Protein AF-A0A0M4GJX9-F1 (afdb_monomer_lite)

Foldseek 3Di:
DDDDDDDDDDDDDDDDDDDDDDDDPPVPPPPPPPPPPPPALVNLQDQCLQCVQQVWHFDDKDWFWDDDPVQQQTKTKMKTWTARPDVRFTKIKMKMKGWNQWDDGDPPTDGVVVVVVVVADKDDDPPADWIKHWDADPPLSFKIKIKTWHPDPRTMMMIMIIGTDDPVQSPPSVPSPHDDVSNSVSVVVSCVSSNVVPPVNSVDDPDDTDDDDDDDDD

Secondary structure (DSSP, 8-state):
-----------------------------------TT---TTTTS-HHHHHHHH-EEEEEEEEEEE--TTSTT-EEEEEEEEEETTTTEEEEEEEEEEESSEESSGGGPEEHHHHHTTTPPEEEETTEEEEEEEEE-TTTT-EEEEEEE--STT-EEEEEEEEE--HHHHT-TT------HHHHHHHHHHHHHHHHHHHHHHT-SS-----PPP----

Sequence (218 aa):
MSRRRACLLAAVMLGSSACADHGDDQASASPVPTFLTDQTLCEVVPRQLLENGLGFYPTAFSYWHSPGHNSSRDIFNCRIYGIRMPQGLQSSLAVSYFIGGKLGAGAGGTEFTELDDKGLPQITFDDTQGRGCIWSDDNRGRWIIGAWLYPDVDIHTLGIRFYLSDPKTAYDENLSLNYDQDDLNAMTDLLHTLVLAVPPVAAGPASKRITSTSYSQG

Structure (mmCIF, N/CA/C/O backbone):
data_AF-A0A0M4GJX9-F1
#
_entry.id   AF-A0A0M4GJX9-F1
#
loop_
_atom_site.group_PDB
_atom_site.id
_atom_site.type_symbol
_atom_site.label_atom_id
_atom_site.label_alt_id
_atom_site.label_comp_id
_atom_site.label_asym_id
_atom_site.label_entity_id
_atom_site.label_seq_id
_atom_site.pdbx_PDB_ins_code
_atom_site.Cartn_x
_atom_site.Cartn_y
_atom_site.Cartn_z
_atom_site.occupancy
_atom_site.B_iso_or_equiv
_atom_site.auth_seq_id
_atom_site.auth_comp_id
_atom_site.auth_asym_id
_atom_site.auth_atom_id
_atom_site.pdbx_PDB_model_num
ATOM 1 N N . MET A 1 1 ? -56.137 -19.234 -66.615 1.00 38.16 1 MET A N 1
ATOM 2 C CA . MET A 1 1 ? -56.277 -20.688 -66.374 1.00 38.16 1 MET A CA 1
ATOM 3 C C . MET A 1 1 ? -55.269 -21.438 -67.233 1.00 38.16 1 MET A C 1
ATOM 5 O O . MET A 1 1 ? -55.428 -21.439 -68.439 1.00 38.16 1 MET A O 1
ATOM 9 N N . SER A 1 2 ? -54.243 -22.043 -66.632 1.00 42.00 2 SER A N 1
ATOM 10 C CA . SER A 1 2 ? -53.661 -23.326 -67.061 1.00 42.00 2 SER A CA 1
ATOM 11 C C . SER A 1 2 ? -52.619 -23.736 -66.017 1.00 42.00 2 SER A C 1
ATOM 13 O O . SER A 1 2 ? -51.625 -23.046 -65.813 1.00 42.00 2 SER A O 1
ATOM 15 N N . ARG A 1 3 ? -52.909 -24.811 -65.280 1.00 42.44 3 ARG A N 1
ATOM 16 C CA . ARG A 1 3 ? -52.000 -25.484 -64.345 1.00 42.44 3 ARG A CA 1
ATOM 17 C C . ARG A 1 3 ? -51.378 -26.663 -65.084 1.00 42.44 3 ARG A C 1
ATOM 19 O O . ARG A 1 3 ? -52.144 -27.465 -65.608 1.00 42.44 3 ARG A O 1
ATOM 26 N N . ARG A 1 4 ? -50.062 -26.871 -64.977 1.00 46.09 4 ARG A N 1
ATOM 27 C CA . ARG A 1 4 ? -49.477 -28.224 -64.921 1.00 46.09 4 ARG A CA 1
ATOM 28 C C . ARG A 1 4 ? -48.310 -28.248 -63.932 1.00 46.09 4 ARG A C 1
ATOM 30 O O . ARG A 1 4 ? -47.436 -27.392 -63.966 1.00 46.09 4 ARG A O 1
ATOM 37 N N . ARG A 1 5 ? -48.391 -29.207 -63.009 1.00 44.34 5 ARG A N 1
ATOM 38 C CA . ARG A 1 5 ? -47.395 -29.600 -62.003 1.00 44.34 5 ARG A CA 1
ATOM 39 C C . ARG A 1 5 ? -46.680 -30.872 -62.478 1.00 44.34 5 ARG A C 1
ATOM 41 O O . ARG A 1 5 ? -47.276 -31.618 -63.250 1.00 44.34 5 ARG A O 1
ATOM 48 N N . ALA A 1 6 ? -45.549 -31.145 -61.816 1.00 39.84 6 ALA A N 1
ATOM 49 C CA . ALA A 1 6 ? -44.881 -32.444 -61.629 1.00 39.84 6 ALA A CA 1
ATOM 50 C C . ALA A 1 6 ? -44.025 -32.931 -62.812 1.00 39.84 6 ALA A C 1
ATOM 52 O O . ALA A 1 6 ? -44.379 -32.695 -63.955 1.00 39.84 6 ALA A O 1
ATOM 53 N N . CYS A 1 7 ? -42.916 -33.652 -62.640 1.00 34.97 7 CYS A N 1
ATOM 54 C CA . CYS A 1 7 ? -42.057 -34.026 -61.509 1.00 34.97 7 CYS A CA 1
ATOM 55 C C . CYS A 1 7 ? -40.802 -34.675 -62.136 1.00 34.97 7 CYS A C 1
ATOM 57 O O . CYS A 1 7 ? -40.925 -35.280 -63.193 1.00 34.97 7 CYS A O 1
ATOM 59 N N . LEU A 1 8 ? -39.657 -34.551 -61.452 1.00 41.94 8 LEU A N 1
ATOM 60 C CA . LEU A 1 8 ? -38.536 -35.503 -61.327 1.00 41.94 8 LEU A CA 1
ATOM 61 C C . LEU A 1 8 ? -38.143 -36.374 -62.535 1.00 41.94 8 LEU A C 1
ATOM 63 O O . LEU A 1 8 ? -38.919 -37.219 -62.957 1.00 41.94 8 LEU A O 1
ATOM 67 N N . LEU A 1 9 ? -36.860 -36.331 -62.910 1.00 46.44 9 LEU A N 1
ATOM 68 C CA . LEU A 1 9 ? -36.039 -37.544 -63.019 1.00 46.44 9 LEU A CA 1
ATOM 69 C C . LEU A 1 9 ? -34.550 -37.190 -62.925 1.00 46.44 9 LEU A C 1
ATOM 71 O O . LEU A 1 9 ? -34.057 -36.262 -63.561 1.00 46.44 9 LEU A O 1
ATOM 75 N N . ALA A 1 10 ? -33.881 -37.932 -62.051 1.00 38.38 10 ALA A N 1
ATOM 76 C CA . ALA A 1 10 ? -32.482 -37.829 -61.696 1.00 38.38 10 ALA A CA 1
ATOM 77 C C . ALA A 1 10 ? -31.571 -38.380 -62.800 1.00 38.38 10 ALA A C 1
ATOM 79 O O . ALA A 1 10 ? -31.880 -39.400 -63.413 1.00 38.38 10 ALA A O 1
ATOM 80 N N . ALA A 1 11 ? -30.403 -37.763 -62.967 1.00 50.88 11 ALA A N 1
ATOM 81 C CA . ALA A 1 11 ? -29.242 -38.404 -63.567 1.00 50.88 11 ALA A CA 1
ATOM 82 C C . ALA A 1 11 ? -28.050 -38.178 -62.632 1.00 50.88 11 ALA A C 1
ATOM 84 O O . ALA A 1 11 ? -27.500 -37.083 -62.543 1.00 50.88 11 ALA A O 1
ATOM 85 N N . VAL A 1 12 ? -27.712 -39.228 -61.885 1.00 42.03 12 VAL A N 1
ATOM 86 C CA . VAL A 1 12 ? -26.476 -39.341 -61.113 1.00 42.03 12 VAL A CA 1
ATOM 87 C C . VAL A 1 12 ? -25.358 -39.622 -62.109 1.00 42.03 12 VAL A C 1
ATOM 89 O O . VAL A 1 12 ? -25.395 -40.644 -62.788 1.00 42.03 12 VAL A O 1
ATOM 92 N N . MET A 1 13 ? -24.365 -38.740 -62.183 1.00 50.81 13 MET A N 1
ATOM 93 C CA . MET A 1 13 ? -23.069 -39.055 -62.779 1.00 50.81 13 MET A CA 1
ATOM 94 C C . MET A 1 13 ? -21.994 -38.807 -61.728 1.00 50.81 13 MET A C 1
ATOM 96 O O . MET A 1 13 ? -21.671 -37.672 -61.386 1.00 50.81 13 MET A O 1
ATOM 100 N N . LEU A 1 14 ? -21.493 -39.918 -61.190 1.00 43.25 14 LEU A N 1
ATOM 101 C CA . LEU A 1 14 ? -20.293 -40.002 -60.372 1.00 43.25 14 LEU A CA 1
ATOM 102 C C . LEU A 1 14 ? -19.089 -39.743 -61.283 1.00 43.25 14 LEU A C 1
ATOM 104 O O . LEU A 1 14 ? -18.785 -40.550 -62.158 1.00 43.25 14 LEU A O 1
ATOM 108 N N . GLY A 1 15 ? -18.425 -38.609 -61.083 1.00 44.19 15 GLY A N 1
ATOM 109 C CA . GLY A 1 15 ? -17.163 -38.263 -61.726 1.00 44.19 15 GLY A CA 1
ATOM 110 C C . GLY A 1 15 ? -16.199 -37.750 -60.670 1.00 44.19 15 GLY A C 1
ATOM 111 O O . GLY A 1 15 ? -16.229 -36.576 -60.317 1.00 44.19 15 GLY A O 1
ATOM 112 N N . SER A 1 16 ? -15.394 -38.656 -60.126 1.00 44.78 16 SER A N 1
ATOM 113 C CA . SER A 1 16 ? -14.389 -38.384 -59.105 1.00 44.78 16 SER A CA 1
ATOM 114 C C . SER A 1 16 ? -13.238 -37.569 -59.694 1.00 44.78 16 SER A C 1
ATOM 116 O O . SER A 1 16 ? -12.398 -38.106 -60.413 1.00 44.78 16 SER A O 1
ATOM 118 N N . SER A 1 17 ? -13.161 -36.290 -59.344 1.00 46.62 17 SER A N 1
ATOM 119 C CA . SER A 1 17 ? -11.925 -35.512 -59.411 1.00 46.62 17 SER A CA 1
ATOM 120 C C . SER A 1 17 ? -11.560 -35.095 -57.993 1.00 46.62 17 SER A C 1
ATOM 122 O O . SER A 1 17 ? -12.110 -34.144 -57.442 1.00 46.62 17 SER A O 1
ATOM 124 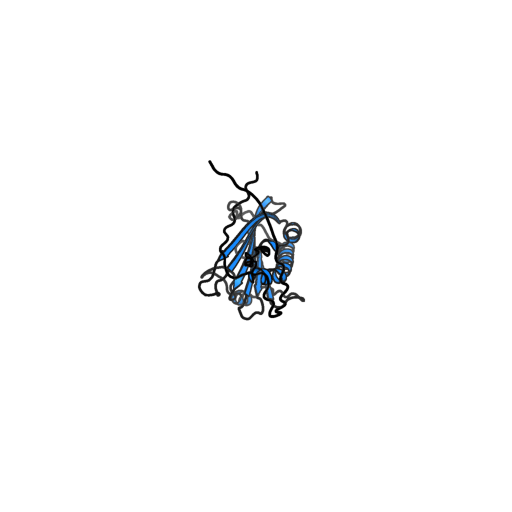N N . ALA A 1 18 ? -10.660 -35.864 -57.388 1.00 38.81 18 ALA A N 1
ATOM 125 C CA . ALA A 1 18 ? -9.941 -35.451 -56.199 1.00 38.81 18 ALA A CA 1
ATOM 126 C C . ALA A 1 18 ? -9.026 -34.283 -56.575 1.00 38.81 18 ALA A C 1
ATOM 128 O O . ALA A 1 18 ? -8.226 -34.441 -57.491 1.00 38.81 18 ALA A O 1
ATOM 129 N N . CYS A 1 19 ? -9.156 -33.151 -55.882 1.00 42.88 19 CYS A N 1
ATOM 130 C CA . CYS A 1 19 ? -8.069 -32.223 -55.575 1.00 42.88 19 CYS A CA 1
ATOM 131 C C . CYS A 1 19 ? -8.574 -31.148 -54.601 1.00 42.88 19 CYS A C 1
ATOM 133 O O . CYS A 1 19 ? -9.490 -30.401 -54.924 1.00 42.88 19 CYS A O 1
ATOM 135 N N . ALA A 1 20 ? -7.896 -31.087 -53.455 1.00 40.19 20 ALA A N 1
ATOM 136 C CA . ALA A 1 20 ? -7.783 -29.955 -52.538 1.00 40.19 20 ALA A CA 1
ATOM 137 C C . ALA A 1 20 ? -9.060 -29.479 -51.819 1.00 40.19 20 ALA A C 1
ATOM 139 O O . ALA A 1 20 ? -9.761 -28.565 -52.236 1.00 40.19 20 ALA A O 1
ATOM 140 N N . ASP A 1 21 ? -9.280 -30.123 -50.674 1.00 40.22 21 ASP A N 1
ATOM 141 C CA . ASP A 1 21 ? -9.495 -29.492 -49.368 1.00 40.22 21 ASP A CA 1
ATOM 142 C C . ASP A 1 21 ? -9.229 -27.970 -49.329 1.00 40.22 21 ASP A C 1
ATOM 144 O O . ASP A 1 21 ? -8.085 -27.530 -49.424 1.00 40.22 21 ASP A O 1
ATOM 148 N N . HIS A 1 22 ? -10.290 -27.181 -49.165 1.00 40.31 22 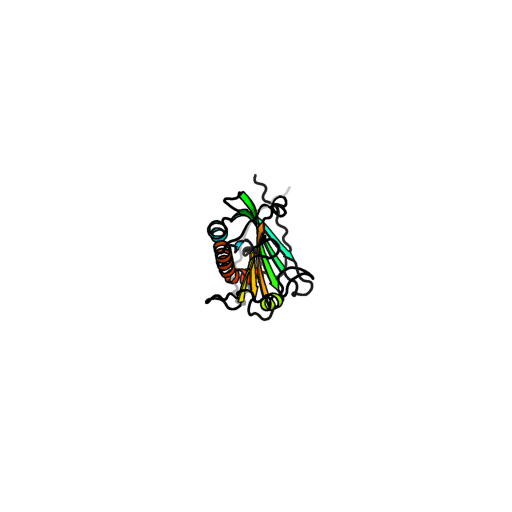HIS A N 1
ATOM 149 C CA . HIS A 1 22 ? -10.257 -25.979 -48.340 1.00 40.31 22 HIS A CA 1
ATOM 150 C C . HIS A 1 22 ? -11.634 -25.799 -47.712 1.00 40.31 22 HIS A C 1
ATOM 152 O O . HIS A 1 22 ? -12.628 -25.524 -48.386 1.00 40.31 22 HIS A O 1
ATOM 158 N N . GLY A 1 23 ? -11.653 -26.094 -46.415 1.00 35.91 23 GLY A N 1
ATOM 159 C CA . GLY A 1 23 ? -12.822 -26.127 -45.566 1.00 35.91 23 GLY A CA 1
ATOM 160 C C . GLY A 1 23 ? -13.539 -24.795 -45.419 1.00 35.91 23 GLY A C 1
ATOM 161 O O . GLY A 1 23 ? -13.036 -23.725 -45.747 1.00 35.91 23 GLY A O 1
ATOM 162 N N . ASP A 1 24 ? -14.748 -24.959 -44.901 1.00 38.34 24 ASP A N 1
ATOM 163 C CA . ASP A 1 24 ? -15.603 -23.993 -44.233 1.00 38.34 24 ASP A CA 1
ATOM 164 C C . ASP A 1 24 ? -14.929 -22.654 -43.888 1.00 38.34 24 ASP A C 1
ATOM 166 O O . ASP A 1 24 ? -14.399 -22.472 -42.793 1.00 38.34 24 ASP A O 1
ATOM 170 N N . ASP A 1 25 ? -15.099 -21.654 -44.755 1.00 38.53 25 ASP A N 1
ATOM 171 C CA . ASP A 1 25 ? -15.081 -20.252 -44.328 1.00 38.53 25 ASP A CA 1
ATOM 172 C C . ASP A 1 25 ? -16.406 -19.948 -43.609 1.00 38.53 25 ASP A C 1
ATOM 174 O O . ASP A 1 25 ? -17.220 -19.103 -43.994 1.00 38.53 25 ASP A O 1
ATOM 178 N N . GLN A 1 26 ? -16.629 -20.670 -42.508 1.00 41.12 26 GLN A N 1
ATOM 179 C CA . GLN A 1 26 ? -17.343 -20.129 -41.373 1.00 41.12 26 GLN A CA 1
ATOM 180 C C . GLN A 1 26 ? -16.561 -18.875 -41.007 1.00 41.12 26 GLN A C 1
ATOM 182 O O . GLN A 1 26 ? -15.450 -18.977 -40.494 1.00 41.12 26 GLN A O 1
ATOM 187 N N . ALA A 1 27 ? -17.108 -17.703 -41.350 1.00 36.50 27 ALA A N 1
ATOM 188 C CA . ALA A 1 27 ? -16.572 -16.422 -40.927 1.00 36.50 27 ALA A CA 1
ATOM 189 C C . ALA A 1 27 ? -16.311 -16.526 -39.426 1.00 36.50 27 ALA A C 1
ATOM 191 O O . ALA A 1 27 ? -17.241 -16.529 -38.614 1.00 36.50 27 ALA A O 1
ATOM 192 N N . SER A 1 28 ? -15.038 -16.728 -39.097 1.00 35.50 28 SER A N 1
ATOM 193 C CA . SER A 1 28 ? -14.577 -16.866 -37.737 1.00 35.50 28 SER A CA 1
ATOM 194 C C . SER A 1 28 ? -14.903 -15.525 -37.121 1.00 35.50 28 SER A C 1
ATOM 196 O O . SER A 1 28 ? -14.339 -14.499 -37.510 1.00 35.50 28 SER A O 1
ATOM 198 N N . ALA A 1 29 ? -15.925 -15.508 -36.265 1.00 40.12 29 ALA A N 1
ATOM 199 C CA . ALA A 1 29 ? -16.189 -14.359 -35.436 1.00 40.12 29 ALA A CA 1
ATOM 200 C C . ALA A 1 29 ? -14.869 -14.100 -34.719 1.00 40.12 29 ALA A C 1
ATOM 202 O O . ALA A 1 29 ? -14.444 -14.904 -33.889 1.00 40.12 29 ALA A O 1
ATOM 203 N N . SER A 1 30 ? -14.186 -13.028 -35.131 1.00 37.16 30 SER A N 1
ATOM 204 C CA . SER A 1 30 ? -12.980 -12.556 -34.471 1.00 37.16 30 SER A CA 1
ATOM 205 C C . SER A 1 30 ? -13.290 -12.577 -32.981 1.00 37.16 30 SER A C 1
ATOM 207 O O . SER A 1 30 ? -14.340 -12.032 -32.616 1.00 37.16 30 SER A O 1
ATOM 209 N N . PRO A 1 31 ? -12.478 -13.238 -32.136 1.00 40.06 31 PRO A N 1
ATOM 210 C CA . PRO A 1 31 ? -12.795 -13.323 -30.726 1.00 40.06 31 PRO A CA 1
ATOM 211 C C . PRO A 1 31 ? -12.967 -11.888 -30.242 1.00 40.06 31 PRO A C 1
ATOM 213 O O . PRO A 1 31 ? -12.043 -11.075 -30.315 1.00 40.06 31 PRO A O 1
ATOM 216 N N . VAL A 1 32 ? -14.196 -11.545 -29.849 1.00 35.47 32 VAL A N 1
ATOM 217 C CA . VAL A 1 32 ? -14.452 -10.304 -29.129 1.00 35.47 32 VAL A CA 1
ATOM 218 C C . VAL A 1 32 ? -13.525 -10.391 -27.920 1.00 35.47 32 VAL A C 1
ATOM 220 O O . VAL A 1 32 ? -13.585 -11.418 -27.233 1.00 35.47 32 VAL A O 1
ATOM 223 N N . PRO A 1 33 ? -12.632 -9.407 -27.692 1.00 33.44 33 PRO A N 1
ATOM 224 C CA . PRO A 1 33 ? -11.684 -9.467 -26.594 1.00 33.44 33 PRO A CA 1
ATOM 225 C C . PRO A 1 33 ? -12.452 -9.819 -25.332 1.00 33.44 33 PRO A C 1
ATOM 227 O O . PRO A 1 33 ? -13.385 -9.120 -24.932 1.00 33.44 33 PRO A O 1
ATOM 230 N N . THR A 1 34 ? -12.136 -10.982 -24.784 1.00 33.88 34 THR A N 1
ATOM 231 C CA . THR A 1 34 ? -12.782 -11.474 -23.585 1.00 33.88 34 THR A CA 1
ATOM 232 C C . THR A 1 34 ? -12.217 -10.629 -22.451 1.00 33.88 34 THR A C 1
ATOM 234 O O . THR A 1 34 ? -11.111 -10.886 -21.993 1.00 33.88 34 THR A O 1
ATOM 237 N N . PHE A 1 35 ? -12.935 -9.584 -22.032 1.00 33.84 35 PHE A N 1
ATOM 238 C CA . PHE A 1 35 ? -12.606 -8.743 -20.869 1.00 33.84 35 PHE A CA 1
ATOM 239 C C . PHE A 1 35 ? -12.760 -9.519 -19.536 1.00 33.84 35 PHE A C 1
ATOM 241 O O . PHE A 1 35 ? -13.265 -8.998 -18.555 1.00 33.84 35 PHE A O 1
ATOM 248 N N . LEU A 1 36 ? -12.382 -10.802 -19.485 1.00 40.47 36 LEU A N 1
ATOM 249 C CA . LEU A 1 36 ? -12.490 -11.658 -18.293 1.00 40.47 36 LEU A CA 1
ATOM 250 C C . LEU A 1 36 ? -11.139 -11.848 -17.584 1.00 40.47 36 LEU A C 1
ATOM 252 O O . LEU A 1 36 ? -10.845 -12.930 -17.086 1.00 40.47 36 LEU A O 1
ATOM 256 N N . THR A 1 37 ? -10.329 -10.791 -17.499 1.00 43.75 37 THR A N 1
ATOM 257 C CA . THR A 1 37 ? -9.162 -10.733 -16.597 1.00 43.75 37 THR A CA 1
ATOM 258 C C . THR A 1 37 ? -9.128 -9.434 -15.791 1.00 43.75 37 THR A C 1
ATOM 260 O O . THR A 1 37 ? -8.048 -8.984 -15.420 1.00 43.75 37 THR A O 1
ATOM 263 N N . ASP A 1 38 ? -10.285 -8.818 -15.528 1.00 46.25 38 ASP A N 1
ATOM 264 C CA . ASP A 1 38 ? -10.423 -7.544 -14.803 1.00 46.25 38 ASP A CA 1
ATOM 265 C C . ASP A 1 38 ? -10.104 -7.667 -13.294 1.00 46.25 38 ASP A C 1
ATOM 267 O O . ASP A 1 38 ? -10.801 -7.090 -12.467 1.00 46.25 38 ASP A O 1
ATOM 271 N N . GLN A 1 39 ? -9.025 -8.365 -12.915 1.00 59.66 39 GLN A N 1
ATOM 272 C CA . GLN A 1 39 ? -8.417 -8.169 -11.602 1.00 59.66 39 GLN A CA 1
ATOM 273 C C . GLN A 1 39 ? -7.886 -6.746 -11.563 1.00 59.66 39 GLN A C 1
ATOM 275 O O . GLN A 1 39 ? -6.802 -6.454 -12.053 1.00 59.66 39 GLN A O 1
ATOM 280 N N . THR A 1 40 ? -8.691 -5.822 -11.050 1.00 71.88 40 THR A N 1
ATOM 281 C CA . THR A 1 40 ? -8.238 -4.451 -10.827 1.00 71.88 40 THR A CA 1
ATOM 282 C C . THR A 1 40 ? -7.276 -4.420 -9.643 1.00 71.88 40 THR A C 1
ATOM 284 O O . THR A 1 40 ? -7.261 -5.320 -8.801 1.00 71.88 40 THR A O 1
ATOM 287 N N . LEU A 1 41 ? -6.517 -3.331 -9.511 1.00 82.31 41 LEU A N 1
ATOM 288 C CA . LEU A 1 41 ? -5.636 -3.121 -8.359 1.00 82.31 41 LEU A CA 1
ATOM 289 C C . LEU A 1 41 ? -6.373 -3.242 -7.006 1.00 82.31 41 LEU A C 1
ATOM 291 O O . LEU A 1 41 ? -5.748 -3.538 -5.995 1.00 82.31 41 LEU A O 1
ATOM 295 N N . CYS A 1 42 ? -7.695 -3.034 -6.978 1.00 87.75 42 CYS A N 1
ATOM 296 C CA . CYS A 1 42 ? -8.511 -3.216 -5.778 1.00 87.75 42 CYS A CA 1
ATOM 297 C C . CYS A 1 42 ? -8.819 -4.676 -5.443 1.00 87.75 42 CYS A C 1
ATOM 299 O O . CYS A 1 42 ? -8.984 -5.000 -4.270 1.00 87.75 42 CYS A O 1
ATOM 301 N N . GLU A 1 43 ? -8.919 -5.551 -6.443 1.00 86.44 43 GLU A N 1
ATOM 302 C CA . GLU A 1 43 ? -9.340 -6.943 -6.246 1.00 86.44 43 GLU A CA 1
ATOM 303 C C . GLU A 1 43 ? -8.233 -7.814 -5.654 1.00 86.44 43 GLU A C 1
ATOM 305 O O . GLU A 1 43 ? -8.519 -8.798 -4.975 1.00 86.44 43 GLU A O 1
ATOM 310 N N . VAL A 1 44 ? -6.974 -7.421 -5.850 1.00 89.44 44 VAL A N 1
ATOM 311 C CA . VAL A 1 44 ? -5.814 -8.093 -5.248 1.00 89.44 44 VAL A CA 1
ATOM 312 C C . VAL A 1 44 ? -5.566 -7.695 -3.794 1.00 89.44 44 VAL A C 1
ATOM 314 O O . VAL A 1 44 ? -4.669 -8.244 -3.160 1.00 89.44 44 VAL A O 1
ATOM 317 N N . VAL A 1 45 ? -6.344 -6.758 -3.239 1.00 92.12 45 VAL A N 1
ATOM 318 C CA . VAL A 1 45 ? -6.216 -6.362 -1.835 1.00 92.12 45 VAL A CA 1
ATOM 319 C C . VAL A 1 45 ? -6.954 -7.371 -0.943 1.00 92.12 45 VAL A C 1
ATOM 321 O O . VAL A 1 45 ? -8.186 -7.447 -0.985 1.00 92.12 45 VAL A O 1
ATOM 324 N N . PRO A 1 46 ? -6.248 -8.139 -0.093 1.00 91.69 46 PRO A N 1
ATOM 325 C CA . PRO A 1 46 ? -6.868 -9.183 0.713 1.00 91.69 46 PRO A CA 1
ATOM 326 C C . PRO A 1 46 ? -7.735 -8.589 1.828 1.00 91.69 46 PRO A C 1
ATOM 328 O O . PRO A 1 46 ? -7.236 -8.064 2.824 1.00 91.69 46 PRO A O 1
ATOM 331 N N . ARG A 1 47 ? -9.057 -8.752 1.705 1.00 92.81 47 ARG A N 1
ATOM 332 C CA . ARG A 1 47 ? -10.039 -8.288 2.701 1.00 92.81 47 ARG A CA 1
ATOM 333 C C . ARG A 1 47 ? -9.717 -8.749 4.127 1.00 92.81 47 ARG A C 1
ATOM 335 O O . ARG A 1 47 ? -9.875 -7.970 5.058 1.00 92.81 47 ARG A O 1
ATOM 342 N N . GLN A 1 48 ? -9.240 -9.983 4.295 1.00 91.31 48 GLN A N 1
ATOM 343 C CA . GLN A 1 48 ? -8.920 -10.531 5.617 1.00 91.31 48 GLN A CA 1
ATOM 344 C C . GLN A 1 48 ? -7.774 -9.785 6.312 1.00 91.31 48 GLN A C 1
ATOM 346 O O . GLN A 1 48 ? -7.858 -9.577 7.517 1.00 91.31 48 GLN A O 1
ATOM 351 N N . LEU A 1 49 ? -6.740 -9.340 5.584 1.00 93.31 49 LEU A N 1
ATOM 352 C CA . LEU A 1 49 ? -5.671 -8.531 6.188 1.00 93.31 49 LEU A CA 1
ATOM 353 C C . LEU A 1 49 ? -6.175 -7.136 6.569 1.00 93.31 49 LEU A C 1
ATOM 355 O O . LEU A 1 49 ? -5.759 -6.595 7.588 1.00 93.31 49 LEU A O 1
ATOM 359 N N . LEU A 1 50 ? -7.111 -6.573 5.798 1.00 93.88 50 LEU A N 1
ATOM 360 C CA . LEU A 1 50 ? -7.734 -5.295 6.147 1.00 93.88 50 LEU A CA 1
ATOM 361 C C . LEU A 1 50 ? -8.545 -5.402 7.442 1.00 93.88 50 LEU A C 1
ATOM 363 O O . LEU A 1 50 ? -8.363 -4.595 8.352 1.00 93.88 50 LEU A O 1
ATOM 367 N N . GLU A 1 51 ? -9.406 -6.414 7.543 1.00 93.88 51 GLU A N 1
ATOM 368 C CA . GLU A 1 51 ? -10.303 -6.578 8.689 1.00 93.88 51 GLU A CA 1
ATOM 369 C C . GLU A 1 51 ? -9.548 -7.024 9.946 1.00 93.88 51 GLU A C 1
ATOM 371 O O . GLU A 1 51 ? -9.724 -6.422 11.005 1.00 93.88 51 GLU A O 1
ATOM 376 N N . ASN A 1 52 ? -8.681 -8.034 9.833 1.00 92.75 52 ASN A N 1
ATOM 377 C CA . ASN A 1 52 ? -7.998 -8.620 10.988 1.00 92.75 52 ASN A CA 1
ATOM 378 C C . ASN A 1 52 ? -6.722 -7.866 11.370 1.00 92.75 52 ASN A C 1
ATOM 380 O O . ASN A 1 52 ? -6.417 -7.771 12.554 1.00 92.75 52 ASN A O 1
ATOM 384 N N . GLY A 1 53 ? -5.975 -7.358 10.385 1.00 91.69 53 GLY A N 1
ATOM 385 C CA . GLY A 1 53 ? -4.706 -6.669 10.618 1.00 91.69 53 GLY A CA 1
ATOM 386 C C . GLY A 1 53 ? -4.891 -5.192 10.956 1.00 91.69 53 GLY A C 1
ATOM 387 O O . GLY A 1 53 ? -4.286 -4.699 11.896 1.00 91.69 53 GLY A O 1
ATOM 388 N N . LEU A 1 54 ? -5.756 -4.486 10.220 1.00 91.12 54 LEU A N 1
ATOM 389 C CA . LEU A 1 54 ? -5.940 -3.033 10.375 1.00 91.12 54 LEU A CA 1
ATOM 390 C C . LEU A 1 54 ? -7.240 -2.637 11.085 1.00 91.12 54 LEU A C 1
ATOM 392 O O . LEU A 1 54 ? -7.527 -1.439 11.211 1.00 91.12 54 LEU A O 1
ATOM 396 N N . GLY A 1 55 ? -8.073 -3.605 11.487 1.00 92.56 55 GLY A N 1
ATOM 397 C CA . GLY A 1 55 ? -9.409 -3.329 12.025 1.00 92.56 55 GLY A CA 1
ATOM 398 C C . GLY A 1 55 ? -10.290 -2.548 11.043 1.00 92.56 55 GLY A C 1
ATOM 399 O O . GLY A 1 55 ? -11.177 -1.799 11.460 1.00 92.56 55 GLY A O 1
ATOM 400 N N . PHE A 1 56 ? -10.005 -2.648 9.742 1.00 92.88 56 PHE A N 1
ATOM 401 C CA . PHE A 1 56 ? -10.59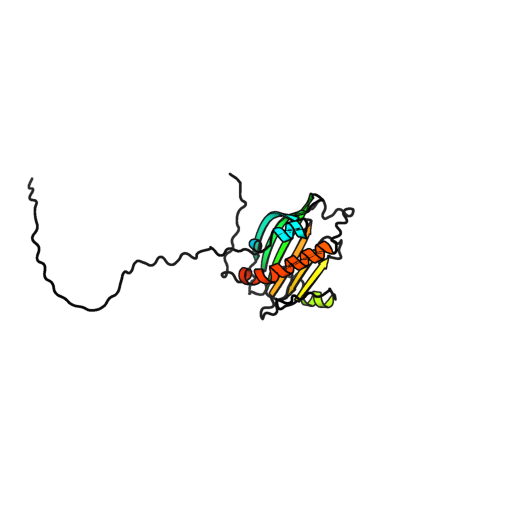7 -1.841 8.684 1.00 92.88 56 PHE A CA 1
ATOM 402 C C . PHE A 1 56 ? -11.576 -2.675 7.866 1.00 92.88 56 PHE A C 1
ATOM 404 O O . PHE A 1 56 ? -11.192 -3.643 7.219 1.00 92.88 56 PHE A O 1
ATOM 411 N N . TYR A 1 57 ? -12.841 -2.261 7.863 1.00 94.00 57 TYR A N 1
ATOM 412 C CA . TYR A 1 57 ? -13.936 -2.962 7.202 1.00 94.00 57 TYR A CA 1
ATOM 413 C C . TYR A 1 57 ? -14.311 -2.241 5.902 1.00 94.00 57 TYR A C 1
ATOM 415 O O . TYR A 1 57 ? -14.934 -1.172 5.962 1.00 94.00 57 TYR A O 1
ATOM 423 N N . PRO A 1 58 ? -13.948 -2.791 4.724 1.00 92.00 58 PRO A N 1
ATOM 424 C CA . PRO A 1 58 ? -14.233 -2.172 3.434 1.00 92.00 58 PRO A CA 1
ATOM 425 C C . PRO A 1 58 ? -15.732 -2.115 3.138 1.00 92.00 58 PRO A C 1
ATOM 427 O O . PRO A 1 58 ? -16.453 -3.098 3.327 1.00 92.00 58 PRO A O 1
ATOM 430 N N . THR A 1 59 ? -16.191 -0.987 2.603 1.00 92.06 59 THR A N 1
ATOM 431 C CA . THR A 1 59 ? -17.592 -0.760 2.212 1.00 92.06 59 THR A CA 1
ATOM 432 C C . THR A 1 59 ? -17.752 -0.434 0.732 1.00 92.06 59 THR A C 1
ATOM 434 O O . THR A 1 59 ? -18.788 -0.740 0.148 1.00 92.06 59 THR A O 1
ATOM 437 N N . ALA A 1 60 ? -16.738 0.167 0.112 1.00 87.62 60 ALA A N 1
ATOM 438 C CA . ALA A 1 60 ? -16.727 0.497 -1.306 1.00 87.62 60 ALA A CA 1
ATOM 439 C C . ALA A 1 60 ? -15.288 0.615 -1.810 1.00 87.62 60 ALA A C 1
ATOM 441 O O . ALA A 1 60 ? -14.356 0.781 -1.023 1.00 87.62 60 ALA A O 1
ATOM 442 N N . PHE A 1 61 ? -15.102 0.604 -3.125 1.00 88.81 61 PHE A N 1
ATOM 443 C CA . PHE A 1 61 ? -13.830 0.965 -3.733 1.00 88.81 61 PHE A CA 1
ATOM 444 C C . PHE A 1 61 ? -14.040 1.776 -5.009 1.00 88.81 61 PHE A C 1
ATOM 446 O O . PHE A 1 61 ? -15.098 1.728 -5.636 1.00 88.81 61 PHE A O 1
ATOM 453 N N . SER A 1 62 ? -13.016 2.527 -5.386 1.00 85.62 62 SER A N 1
ATOM 454 C CA . SER A 1 62 ? -12.881 3.153 -6.691 1.00 85.62 62 SER A CA 1
ATOM 455 C C . SER A 1 62 ? -11.524 2.791 -7.279 1.00 85.62 62 SER A C 1
ATOM 457 O O . SER A 1 62 ? -10.526 2.679 -6.570 1.00 85.62 62 SER A O 1
ATOM 459 N N . TYR A 1 63 ? -11.495 2.599 -8.590 1.00 84.62 63 TYR A N 1
ATOM 460 C CA . TYR A 1 63 ? -10.280 2.321 -9.338 1.00 84.62 63 TYR A CA 1
ATOM 461 C C . TYR A 1 63 ? -10.180 3.301 -10.501 1.00 84.62 63 TYR A C 1
ATOM 463 O O . TYR A 1 63 ? -11.186 3.622 -11.141 1.00 84.62 63 TYR A O 1
ATOM 471 N N . TRP A 1 64 ? -8.973 3.788 -10.771 1.00 80.38 64 TRP A N 1
ATOM 472 C CA . TRP A 1 64 ? -8.705 4.596 -11.949 1.00 80.38 64 TRP A CA 1
ATOM 473 C C . TRP A 1 64 ? -7.274 4.420 -12.441 1.00 80.38 64 TRP A C 1
ATOM 475 O O . TRP A 1 64 ? -6.334 4.189 -11.680 1.00 80.38 64 TRP A O 1
ATOM 485 N N . HIS A 1 65 ? -7.125 4.610 -13.744 1.00 79.88 65 HIS A N 1
ATOM 486 C CA . HIS A 1 65 ? -5.856 4.618 -14.452 1.00 79.88 65 HIS A CA 1
ATOM 487 C C . HIS A 1 65 ? -5.649 6.003 -15.065 1.00 79.88 65 HIS A C 1
ATOM 489 O O . HIS A 1 65 ? -6.542 6.538 -15.728 1.00 79.88 65 HIS A O 1
ATOM 495 N N . SER A 1 66 ? -4.494 6.605 -14.794 1.00 74.50 66 SER A N 1
ATOM 496 C CA . SER A 1 66 ? -4.089 7.884 -15.369 1.00 74.50 66 SER A CA 1
ATOM 497 C C . SER A 1 66 ? -2.968 7.639 -16.376 1.00 74.50 66 SER A C 1
ATOM 499 O O . SER A 1 66 ? -1.828 7.468 -15.942 1.00 74.50 66 SER A O 1
ATOM 501 N N . PRO A 1 67 ? -3.261 7.656 -17.691 1.00 66.75 67 PRO A N 1
ATOM 502 C CA . PRO A 1 67 ? -2.248 7.448 -18.708 1.00 66.75 67 PRO A CA 1
ATOM 503 C C . PRO A 1 67 ? -1.222 8.578 -18.707 1.00 66.75 67 PRO A C 1
ATOM 505 O O . PRO A 1 67 ? -1.566 9.758 -18.829 1.00 66.75 67 PRO A O 1
ATOM 508 N N . GLY A 1 68 ? 0.051 8.216 -18.597 1.00 59.84 68 GLY A N 1
ATOM 509 C CA . GLY A 1 68 ? 1.150 9.155 -18.782 1.00 59.84 68 GLY A CA 1
ATOM 510 C C . GLY A 1 68 ? 1.326 9.525 -20.256 1.00 59.84 68 GLY A C 1
ATOM 511 O O . GLY A 1 68 ? 1.408 8.644 -21.110 1.00 59.84 68 GLY A O 1
ATOM 512 N N . HIS A 1 69 ? 1.460 10.815 -20.581 1.00 52.25 69 HIS A N 1
ATOM 513 C CA . HIS A 1 69 ? 1.932 11.253 -21.902 1.00 52.25 69 HIS A CA 1
ATOM 514 C C . HIS A 1 69 ? 3.425 10.902 -22.059 1.00 52.25 69 HIS A C 1
ATOM 516 O O . HIS A 1 69 ? 4.224 11.821 -21.942 1.00 52.25 69 HIS A O 1
ATOM 522 N N . ASN A 1 70 ? 3.761 9.616 -22.298 1.00 52.41 70 ASN A N 1
ATOM 523 C CA . ASN A 1 70 ? 5.099 8.998 -22.522 1.00 52.41 70 ASN A CA 1
ATOM 524 C C . ASN A 1 70 ? 5.521 7.862 -21.548 1.00 52.41 70 ASN A C 1
ATOM 526 O O . ASN A 1 70 ? 6.711 7.749 -21.275 1.00 52.41 70 ASN A O 1
ATOM 530 N N . SER A 1 71 ? 4.584 7.046 -21.036 1.00 54.84 71 SER A N 1
ATOM 531 C CA . SER A 1 71 ? 4.785 5.889 -20.116 1.00 54.84 71 SER A CA 1
ATOM 532 C C . SER A 1 71 ? 5.433 6.165 -18.748 1.00 54.84 71 SER A C 1
ATOM 534 O O . SER A 1 71 ? 5.027 5.551 -17.771 1.00 54.84 71 SER A O 1
ATOM 536 N N . SER A 1 72 ? 6.307 7.165 -18.606 1.00 54.88 72 SER A N 1
ATOM 537 C CA . SER A 1 72 ? 6.968 7.563 -17.341 1.00 54.88 72 SER A CA 1
ATOM 538 C C . SER A 1 72 ? 6.037 8.162 -16.270 1.00 54.88 72 SER A C 1
ATOM 540 O O . SER A 1 72 ? 6.475 8.657 -15.233 1.00 54.88 72 SER A O 1
ATOM 542 N N . ARG A 1 73 ? 4.737 8.215 -16.562 1.00 61.62 73 ARG A N 1
ATOM 543 C CA . ARG A 1 73 ? 3.689 8.810 -15.725 1.00 61.62 73 ARG A CA 1
ATOM 544 C C . ARG A 1 73 ? 2.426 7.964 -15.717 1.00 61.62 73 ARG A C 1
ATOM 546 O O . ARG A 1 73 ? 1.349 8.498 -15.459 1.00 61.62 73 ARG A O 1
ATOM 553 N N . ASP A 1 74 ? 2.548 6.695 -16.091 1.00 73.19 74 ASP A N 1
ATOM 554 C CA . ASP A 1 74 ? 1.429 5.774 -16.036 1.00 73.19 74 ASP A CA 1
ATOM 555 C C . ASP A 1 74 ? 1.170 5.382 -14.585 1.00 73.19 74 ASP A C 1
ATOM 557 O O . ASP A 1 74 ? 2.095 5.003 -13.861 1.00 73.19 74 ASP A O 1
ATOM 561 N N . ILE A 1 75 ? -0.073 5.566 -14.136 1.00 77.94 75 ILE A N 1
ATOM 562 C CA . ILE A 1 75 ? -0.425 5.354 -12.732 1.00 77.94 75 ILE A CA 1
ATOM 563 C C . ILE A 1 75 ? -1.730 4.592 -12.629 1.00 77.94 75 ILE A C 1
ATOM 565 O O . ILE A 1 75 ? -2.775 5.049 -13.103 1.00 77.94 75 ILE A O 1
ATOM 569 N N . PHE A 1 76 ? -1.677 3.485 -11.905 1.00 84.19 76 PHE A N 1
ATOM 570 C CA . PHE A 1 76 ? -2.827 2.679 -11.531 1.00 84.19 76 PHE A CA 1
ATOM 571 C C . PHE A 1 76 ? -3.151 2.967 -10.075 1.00 84.19 76 PHE A C 1
ATOM 573 O O . PHE A 1 76 ? -2.265 2.939 -9.227 1.00 84.19 76 PHE A O 1
ATOM 580 N N . ASN A 1 77 ? -4.407 3.276 -9.774 1.00 85.75 77 ASN A N 1
ATOM 581 C CA . ASN A 1 77 ? -4.831 3.595 -8.420 1.00 85.75 77 ASN A CA 1
ATOM 582 C C . ASN A 1 77 ? -6.076 2.811 -8.052 1.00 85.75 77 ASN A C 1
ATOM 584 O O . ASN A 1 77 ? -7.058 2.788 -8.790 1.00 85.75 77 ASN A O 1
ATOM 588 N N . CYS A 1 78 ? -6.042 2.262 -6.852 1.00 89.56 78 CYS A N 1
ATOM 589 C CA . CYS A 1 78 ? -7.188 1.791 -6.119 1.00 89.56 78 CYS A CA 1
ATOM 590 C C . CYS A 1 78 ? -7.365 2.656 -4.874 1.00 89.56 78 CYS A C 1
ATOM 592 O O . CYS A 1 78 ? -6.402 2.935 -4.159 1.00 89.56 78 CYS A O 1
ATOM 594 N N . ARG A 1 79 ? -8.604 3.028 -4.567 1.00 90.69 79 ARG A N 1
ATOM 595 C CA . ARG A 1 79 ? -8.981 3.548 -3.259 1.00 90.69 79 ARG A CA 1
ATOM 596 C C . ARG A 1 79 ? -10.124 2.726 -2.693 1.00 90.69 79 ARG A C 1
ATOM 598 O O . ARG A 1 79 ? -11.212 2.705 -3.254 1.00 90.69 79 ARG A O 1
ATOM 605 N N . ILE A 1 80 ? -9.878 2.091 -1.559 1.00 92.19 80 ILE A N 1
ATOM 606 C CA . ILE A 1 80 ? -10.863 1.345 -0.783 1.00 92.19 80 ILE A CA 1
ATOM 607 C C . ILE A 1 80 ? -11.337 2.244 0.350 1.00 92.19 80 ILE A C 1
ATOM 609 O O . ILE A 1 80 ? -10.521 2.766 1.103 1.00 92.19 80 ILE A O 1
ATOM 613 N N . TYR A 1 81 ? -12.646 2.414 0.471 1.00 89.00 81 TYR A N 1
ATOM 614 C CA . TYR A 1 81 ? -13.310 3.151 1.540 1.00 89.00 81 TYR A CA 1
ATOM 615 C C . TYR A 1 81 ? -13.881 2.170 2.555 1.00 89.00 81 TYR A C 1
ATOM 617 O O . TYR A 1 81 ? -14.296 1.067 2.196 1.00 89.00 81 TYR A O 1
ATOM 625 N N . GLY A 1 82 ? -13.944 2.577 3.816 1.00 91.12 82 GLY A N 1
ATOM 626 C CA . GLY A 1 82 ? -14.497 1.729 4.858 1.00 91.12 82 GLY A CA 1
ATOM 627 C C . GLY A 1 82 ? -14.515 2.391 6.221 1.00 91.12 82 GLY A C 1
ATOM 628 O O . GLY A 1 82 ? -14.326 3.603 6.349 1.00 91.12 82 GLY A O 1
ATOM 629 N N . ILE A 1 83 ? -14.734 1.566 7.238 1.00 89.56 83 ILE A N 1
ATOM 630 C CA . ILE A 1 83 ? -14.798 1.988 8.635 1.00 89.56 83 ILE A CA 1
ATOM 631 C C . ILE A 1 83 ? -13.685 1.298 9.417 1.00 89.56 83 ILE A C 1
ATOM 633 O O . ILE A 1 83 ? -13.550 0.077 9.350 1.00 89.56 83 ILE A O 1
ATOM 637 N N . ARG A 1 84 ? -12.898 2.070 10.167 1.00 89.00 84 ARG A N 1
ATOM 638 C CA . ARG A 1 84 ? -11.932 1.539 11.129 1.00 89.00 84 ARG A CA 1
ATOM 639 C C . ARG A 1 84 ? -12.582 1.389 12.498 1.00 89.00 84 ARG A C 1
ATOM 641 O O . ARG A 1 84 ? -13.149 2.338 13.044 1.00 89.00 84 ARG A O 1
ATOM 648 N N . MET A 1 85 ? -12.495 0.183 13.035 1.00 87.69 85 MET A N 1
ATOM 649 C CA . MET A 1 85 ? -13.033 -0.212 14.330 1.00 87.69 85 MET A CA 1
ATOM 650 C C . MET A 1 85 ? -11.912 -0.320 15.375 1.00 87.69 85 MET A C 1
ATOM 652 O O . MET A 1 85 ? -10.764 -0.554 15.006 1.00 87.69 85 MET A O 1
ATOM 656 N N . PRO A 1 86 ? -12.236 -0.183 16.676 1.00 83.56 86 PRO A N 1
ATOM 657 C CA . PRO A 1 86 ? -13.570 0.034 17.252 1.00 83.56 86 PRO A CA 1
ATOM 658 C C . PRO A 1 86 ? -14.070 1.485 17.198 1.00 83.56 86 PRO A C 1
ATOM 660 O O . PRO A 1 86 ? -15.214 1.739 17.562 1.00 83.56 86 PRO A O 1
ATOM 663 N N . GLN A 1 87 ? -13.247 2.438 16.755 1.00 79.00 87 GLN A N 1
ATOM 664 C CA . GLN A 1 87 ? -13.561 3.869 16.843 1.00 79.00 87 GLN A CA 1
ATOM 665 C C . GLN A 1 87 ? -14.691 4.311 15.893 1.00 79.00 87 GLN A C 1
ATOM 667 O O . GLN A 1 87 ? -15.220 5.408 16.050 1.00 79.00 87 GLN A O 1
ATOM 672 N N . GLY A 1 88 ? -15.075 3.479 14.918 1.00 85.94 88 GLY A N 1
ATOM 673 C CA . GLY A 1 88 ? -16.160 3.774 13.980 1.00 85.94 88 GLY A CA 1
ATOM 674 C C . GLY A 1 88 ? -15.817 4.893 12.995 1.00 85.94 88 GLY A C 1
ATOM 675 O O . GLY A 1 88 ? -16.708 5.598 12.524 1.00 85.94 88 GLY A O 1
ATOM 676 N N . LEU A 1 89 ? -14.530 5.083 12.699 1.00 84.50 89 LEU A N 1
ATOM 677 C CA . LEU A 1 89 ? -14.040 6.213 11.913 1.00 84.50 89 LEU A CA 1
ATOM 678 C C . LEU A 1 89 ? -14.025 5.886 10.426 1.00 84.50 89 LEU A C 1
ATOM 680 O O . LEU A 1 89 ? -13.599 4.799 10.034 1.00 84.50 89 LEU A O 1
ATOM 684 N N . GLN A 1 90 ? -14.441 6.833 9.583 1.00 87.88 90 GLN A N 1
ATOM 685 C CA . GLN A 1 90 ? -14.309 6.640 8.141 1.00 87.88 90 GLN A CA 1
ATOM 686 C C . GLN A 1 90 ? -12.835 6.692 7.749 1.00 87.88 90 GLN A C 1
ATOM 688 O O . GLN A 1 90 ? -12.141 7.678 8.013 1.00 87.88 90 GLN A O 1
ATOM 693 N N . SER A 1 91 ? -12.390 5.659 7.048 1.00 87.94 91 SER A N 1
ATOM 694 C CA . SER A 1 91 ? -11.008 5.487 6.611 1.00 87.94 91 SER A CA 1
ATOM 695 C C . SER A 1 91 ? -10.952 5.098 5.140 1.00 87.94 91 SER A C 1
ATOM 697 O O . SER A 1 91 ? -11.934 4.640 4.552 1.00 87.94 91 SER A O 1
ATOM 699 N N . SER A 1 92 ? -9.787 5.298 4.536 1.00 91.31 92 SER A N 1
ATOM 700 C CA . SER A 1 92 ? -9.456 4.774 3.221 1.00 91.31 92 SER A CA 1
ATOM 701 C C . SER A 1 92 ? -8.095 4.099 3.231 1.00 91.31 92 SER A C 1
ATOM 703 O O . SER A 1 92 ? -7.160 4.567 3.880 1.00 91.31 92 SER A O 1
ATOM 705 N N . LEU A 1 93 ? -7.975 3.063 2.409 1.00 93.38 93 LEU A N 1
ATOM 706 C CA . LEU A 1 93 ? -6.705 2.553 1.918 1.00 93.38 93 LEU A CA 1
ATOM 707 C C . LEU A 1 93 ? -6.556 2.974 0.454 1.00 93.38 93 LEU A C 1
ATOM 709 O O . LEU A 1 93 ? -7.434 2.700 -0.360 1.00 93.38 93 LEU A O 1
ATOM 713 N N . ALA A 1 94 ? -5.454 3.628 0.106 1.00 92.06 94 ALA A N 1
ATOM 714 C CA . ALA A 1 94 ? -5.054 3.835 -1.278 1.00 92.06 94 ALA A CA 1
ATOM 715 C C . ALA A 1 94 ? -3.912 2.878 -1.628 1.00 92.06 94 ALA A C 1
ATOM 717 O O . ALA A 1 94 ? -2.939 2.801 -0.884 1.00 92.06 94 ALA A O 1
ATOM 718 N N . VAL A 1 95 ? -4.032 2.184 -2.756 1.00 92.25 95 VAL A N 1
ATOM 719 C CA . VAL A 1 95 ? -2.976 1.365 -3.358 1.00 92.25 95 VAL A CA 1
ATOM 720 C C . VAL A 1 95 ? -2.686 1.957 -4.725 1.00 92.25 95 VAL A C 1
ATOM 722 O O . VAL A 1 95 ? -3.599 2.122 -5.533 1.00 92.25 95 VAL A O 1
ATOM 725 N N . SER A 1 96 ? -1.434 2.299 -4.981 1.00 89.06 96 SER A N 1
ATOM 726 C CA . SER A 1 96 ? -1.024 2.983 -6.198 1.00 89.06 96 SER A CA 1
ATOM 727 C C . SER A 1 96 ? 0.215 2.324 -6.784 1.00 89.06 96 SER A C 1
ATOM 729 O O . SER A 1 96 ? 1.189 2.109 -6.071 1.00 89.06 96 SER A O 1
ATOM 731 N N . TYR A 1 97 ? 0.194 2.040 -8.080 1.00 88.69 97 TYR A N 1
ATOM 732 C CA . TYR A 1 97 ? 1.339 1.527 -8.824 1.00 88.69 97 TYR A CA 1
ATOM 733 C C . TYR A 1 97 ? 1.801 2.577 -9.831 1.00 88.69 97 TYR A C 1
ATOM 735 O O . TYR A 1 97 ? 0.983 3.098 -10.598 1.00 88.69 97 TYR A O 1
ATOM 743 N N . PHE A 1 98 ? 3.091 2.897 -9.803 1.00 84.00 98 PHE A N 1
ATOM 744 C CA . PHE A 1 98 ? 3.708 3.956 -10.593 1.00 84.00 98 PHE A CA 1
ATOM 745 C C . PHE A 1 98 ? 4.849 3.398 -11.438 1.00 84.00 98 PHE A C 1
ATOM 747 O O . PHE A 1 98 ? 5.679 2.632 -10.946 1.00 84.00 98 PHE A O 1
ATOM 754 N N . ILE A 1 99 ? 4.934 3.856 -12.683 1.00 78.31 99 ILE A N 1
ATOM 755 C CA . ILE A 1 99 ? 6.107 3.658 -13.542 1.00 78.31 99 ILE A CA 1
ATOM 756 C C . ILE A 1 99 ? 7.088 4.823 -13.331 1.00 78.31 99 ILE A C 1
ATOM 758 O O . ILE A 1 99 ? 6.658 5.978 -13.280 1.00 78.31 99 ILE A O 1
ATOM 762 N N . GLY A 1 100 ? 8.393 4.546 -13.236 1.00 74.62 100 GLY A N 1
ATOM 763 C CA . GLY A 1 100 ? 9.444 5.571 -13.226 1.00 74.62 100 GLY A CA 1
ATOM 764 C C . GLY A 1 100 ? 9.920 6.051 -11.850 1.00 74.62 100 GLY A C 1
ATOM 765 O O . GLY A 1 100 ? 10.371 7.186 -11.736 1.00 74.62 100 GLY A O 1
ATOM 766 N N . GLY A 1 101 ? 9.816 5.228 -10.808 1.00 76.94 101 GLY A N 1
ATOM 767 C CA . GLY A 1 101 ? 10.538 5.407 -9.543 1.00 76.94 101 GLY A CA 1
ATOM 768 C C . GLY A 1 101 ? 9.888 6.348 -8.536 1.00 76.94 101 GLY A C 1
ATOM 769 O O . GLY A 1 101 ? 10.420 6.531 -7.444 1.00 76.94 101 GLY A O 1
ATOM 770 N N . LYS A 1 102 ? 8.728 6.918 -8.869 1.00 79.06 102 LYS A N 1
ATOM 771 C CA . LYS A 1 102 ? 8.044 7.931 -8.058 1.00 79.06 102 LYS A CA 1
ATOM 772 C C . LYS A 1 102 ? 6.875 7.366 -7.273 1.00 79.06 102 LYS A C 1
ATOM 774 O O . LYS A 1 102 ? 6.064 6.627 -7.811 1.00 79.06 102 LYS A O 1
ATOM 779 N N . LEU A 1 103 ? 6.683 7.870 -6.062 1.00 79.44 103 LEU A N 1
ATOM 780 C CA . LEU A 1 103 ? 5.474 7.705 -5.269 1.00 79.44 103 LEU A CA 1
ATOM 781 C C . LEU A 1 103 ? 4.604 8.961 -5.382 1.00 79.44 103 LEU A C 1
ATOM 783 O O . LEU A 1 103 ? 4.960 10.041 -4.910 1.00 79.44 103 LEU A O 1
ATOM 787 N N . GLY A 1 104 ? 3.408 8.815 -5.941 1.00 66.38 104 GLY A N 1
ATOM 788 C CA . GLY A 1 104 ? 2.450 9.907 -6.129 1.00 66.38 104 GLY A CA 1
ATOM 789 C C . GLY A 1 104 ? 2.439 10.471 -7.553 1.00 66.38 104 GLY A C 1
ATOM 790 O O . GLY A 1 104 ? 3.403 10.373 -8.304 1.00 66.38 104 GLY A O 1
ATOM 791 N N . ALA A 1 105 ? 1.299 11.045 -7.940 1.00 50.69 105 ALA A N 1
ATOM 792 C CA . ALA A 1 105 ? 1.074 11.553 -9.290 1.00 50.69 105 ALA A CA 1
ATOM 793 C C . ALA A 1 105 ? 1.557 13.003 -9.472 1.00 50.69 105 ALA A C 1
ATOM 795 O O . ALA A 1 105 ? 1.413 13.839 -8.581 1.00 50.69 105 ALA A O 1
ATOM 796 N N . GLY A 1 106 ? 2.021 13.335 -10.680 1.00 50.53 106 GLY A N 1
ATOM 797 C CA . GLY A 1 106 ? 2.307 14.716 -11.087 1.00 50.53 106 GLY A CA 1
ATOM 798 C C . GLY A 1 106 ? 3.655 15.268 -10.602 1.00 50.53 106 GLY A C 1
ATOM 799 O O . GLY A 1 106 ? 4.567 14.523 -10.263 1.00 50.53 106 GLY A O 1
ATOM 800 N N . ALA A 1 107 ? 3.805 16.597 -10.631 1.00 42.97 107 ALA A N 1
ATOM 801 C CA . ALA A 1 107 ? 5.060 17.291 -10.300 1.00 42.97 107 ALA A CA 1
ATOM 802 C C . ALA A 1 107 ? 5.419 17.283 -8.799 1.00 42.97 107 ALA A C 1
ATOM 804 O O . ALA A 1 107 ? 6.510 17.710 -8.447 1.00 42.97 107 ALA A O 1
ATOM 805 N N . GLY A 1 108 ? 4.512 16.814 -7.935 1.00 57.56 108 GLY A N 1
ATOM 806 C CA . GLY A 1 108 ? 4.725 16.678 -6.489 1.00 57.56 108 GLY A CA 1
ATOM 807 C C . GLY A 1 108 ? 4.896 15.231 -6.017 1.00 57.56 108 GLY A C 1
ATOM 808 O O . GLY A 1 108 ? 4.711 14.971 -4.833 1.00 57.56 108 GLY A O 1
ATOM 809 N N . GLY A 1 109 ? 5.158 14.286 -6.928 1.00 70.81 109 GLY A N 1
ATOM 810 C CA . GLY A 1 109 ? 5.527 12.918 -6.557 1.00 70.81 109 GLY A CA 1
ATOM 811 C C . GLY A 1 109 ? 6.923 12.876 -5.933 1.00 70.81 109 GLY A C 1
ATOM 812 O O . GLY A 1 109 ? 7.802 13.621 -6.357 1.00 70.81 109 GLY A O 1
ATOM 813 N N . THR A 1 110 ? 7.108 12.011 -4.941 1.00 79.25 110 THR A N 1
ATOM 814 C CA . THR A 1 110 ? 8.380 11.797 -4.235 1.00 79.25 110 THR A CA 1
ATOM 815 C C . THR A 1 110 ? 9.166 10.707 -4.946 1.00 79.25 110 THR A C 1
ATOM 817 O O . THR A 1 110 ? 8.620 9.623 -5.149 1.00 79.25 110 THR A O 1
ATOM 820 N N . GLU A 1 111 ? 10.420 10.955 -5.323 1.00 84.94 111 GLU A N 1
ATOM 821 C CA . GLU A 1 111 ? 11.278 9.874 -5.825 1.00 84.94 111 GLU A CA 1
ATOM 822 C C . GLU A 1 111 ? 11.537 8.855 -4.715 1.00 84.94 111 GLU A C 1
ATOM 824 O O . GLU A 1 111 ? 11.759 9.228 -3.563 1.00 84.94 111 GLU A O 1
ATOM 829 N N . PHE A 1 112 ? 11.564 7.563 -5.041 1.00 87.12 112 PHE A N 1
ATOM 830 C CA . PHE A 1 112 ? 11.866 6.540 -4.040 1.00 87.12 112 PHE A CA 1
ATOM 831 C C . PHE A 1 112 ? 13.245 6.768 -3.400 1.00 87.12 112 PHE A C 1
ATOM 833 O O . PHE A 1 112 ? 13.406 6.557 -2.203 1.00 87.12 112 PHE A O 1
ATOM 840 N N . THR A 1 113 ? 14.221 7.284 -4.155 1.00 83.62 113 THR A N 1
ATOM 841 C CA . THR A 1 113 ? 15.558 7.625 -3.636 1.00 83.62 113 THR A CA 1
ATOM 842 C C . THR A 1 113 ? 15.519 8.673 -2.525 1.00 83.62 113 THR A C 1
ATOM 844 O O . THR A 1 113 ? 16.332 8.621 -1.611 1.00 83.62 113 THR A O 1
ATOM 847 N N . GLU A 1 114 ? 14.545 9.588 -2.535 1.00 86.69 114 GLU A N 1
ATOM 848 C CA . GLU A 1 114 ? 14.372 10.548 -1.436 1.00 86.69 114 GLU A CA 1
ATOM 849 C C . GLU A 1 114 ? 13.943 9.861 -0.130 1.00 86.69 114 GLU A C 1
ATOM 851 O O . GLU A 1 114 ? 14.120 10.427 0.947 1.00 86.69 114 GLU A O 1
ATOM 856 N N . LEU A 1 115 ? 13.356 8.659 -0.191 1.00 86.12 115 LEU A N 1
ATOM 857 C CA . LEU A 1 115 ? 13.059 7.865 1.004 1.00 86.12 115 LEU A CA 1
ATOM 858 C C . LEU A 1 115 ? 14.311 7.206 1.585 1.00 86.12 115 LEU A C 1
ATOM 860 O O . LEU A 1 115 ? 14.379 7.012 2.799 1.00 86.12 115 LEU A O 1
ATOM 864 N N . ASP A 1 116 ? 15.303 6.905 0.750 1.00 83.88 116 ASP A N 1
ATOM 865 C CA . ASP A 1 116 ? 16.579 6.337 1.197 1.00 83.88 116 ASP A CA 1
ATOM 866 C C . ASP A 1 116 ? 17.358 7.352 2.022 1.00 83.88 116 ASP A C 1
ATOM 868 O O . ASP A 1 116 ? 17.864 7.040 3.101 1.00 83.88 116 ASP A O 1
ATOM 872 N N . ASP A 1 117 ? 17.345 8.601 1.561 1.00 86.12 117 ASP A N 1
ATOM 873 C CA . ASP A 1 117 ? 17.998 9.720 2.231 1.00 86.12 117 ASP A CA 1
ATOM 874 C C . ASP A 1 117 ? 17.354 10.059 3.589 1.00 86.12 117 ASP A C 1
ATOM 876 O O . ASP A 1 117 ? 17.979 10.706 4.431 1.00 86.12 117 ASP A O 1
ATOM 880 N N . LYS A 1 118 ? 16.120 9.598 3.842 1.00 84.81 118 LYS A N 1
ATOM 881 C CA . LYS A 1 118 ? 15.425 9.774 5.130 1.00 84.81 118 LYS A CA 1
ATOM 882 C C . LYS A 1 118 ? 15.860 8.779 6.205 1.00 84.81 118 LYS A C 1
ATOM 884 O O . LYS A 1 118 ? 15.467 8.946 7.357 1.00 84.81 118 LYS A O 1
ATOM 889 N N . GLY A 1 119 ? 16.636 7.749 5.859 1.00 84.81 119 GLY A N 1
ATOM 890 C CA . GLY A 1 119 ? 17.088 6.741 6.822 1.00 84.81 119 GLY A CA 1
ATOM 891 C C . GLY A 1 119 ? 15.951 5.911 7.431 1.00 84.81 119 GLY A C 1
ATOM 892 O O . GLY A 1 119 ? 16.078 5.432 8.557 1.00 84.81 119 GLY A O 1
ATOM 893 N N . LEU A 1 120 ? 14.833 5.759 6.710 1.00 88.50 120 LEU A N 1
ATOM 894 C CA . LEU A 1 120 ? 13.708 4.930 7.148 1.00 88.50 120 LEU A CA 1
ATOM 895 C C . LEU A 1 120 ? 14.125 3.451 7.244 1.00 88.50 120 LEU A C 1
ATOM 897 O O . LEU A 1 120 ? 14.924 2.998 6.413 1.00 88.50 120 LEU A O 1
ATOM 901 N N . PRO A 1 121 ? 13.559 2.675 8.193 1.00 91.31 121 PRO A N 1
ATOM 902 C CA . PRO A 1 121 ? 13.781 1.236 8.262 1.00 91.31 121 PRO A CA 1
ATOM 903 C C . PRO A 1 121 ? 13.458 0.564 6.924 1.00 91.31 121 PRO A C 1
ATOM 905 O O . PRO A 1 121 ? 12.335 0.646 6.423 1.00 91.31 121 PRO A O 1
ATOM 908 N N . GLN A 1 122 ? 14.469 -0.077 6.341 1.00 92.69 122 GLN A N 1
ATOM 909 C CA . GLN A 1 122 ? 14.329 -0.785 5.075 1.00 92.69 122 GLN A CA 1
ATOM 910 C C . GLN A 1 122 ? 13.723 -2.168 5.310 1.00 92.69 122 GLN A C 1
ATOM 912 O O . GLN A 1 122 ? 14.024 -2.839 6.298 1.00 92.69 122 GLN A O 1
ATOM 917 N N . ILE A 1 123 ? 12.893 -2.589 4.367 1.00 94.19 123 ILE A N 1
ATOM 918 C CA . ILE A 1 123 ? 12.188 -3.863 4.359 1.00 94.19 123 ILE A CA 1
ATOM 919 C C . ILE A 1 123 ? 12.600 -4.623 3.105 1.00 94.19 123 ILE A C 1
ATOM 921 O O . ILE A 1 123 ? 12.614 -4.081 1.999 1.00 94.19 123 ILE A O 1
ATOM 925 N N . THR A 1 124 ? 12.900 -5.899 3.291 1.00 95.12 124 THR A N 1
ATOM 926 C CA . THR A 1 124 ? 13.095 -6.889 2.234 1.00 95.12 124 THR A CA 1
ATOM 927 C C . THR A 1 124 ? 12.256 -8.107 2.582 1.00 95.12 124 THR A C 1
ATOM 929 O O . THR A 1 124 ? 12.038 -8.378 3.763 1.00 95.12 124 THR A O 1
ATOM 932 N N . PHE A 1 125 ? 11.820 -8.856 1.578 1.00 94.94 125 PHE A N 1
ATOM 933 C CA . PHE A 1 125 ? 11.129 -10.126 1.776 1.00 94.94 125 PHE A CA 1
ATOM 934 C C . PHE A 1 125 ? 11.948 -11.240 1.123 1.00 94.94 125 PHE A C 1
ATOM 936 O O . PHE A 1 125 ? 12.56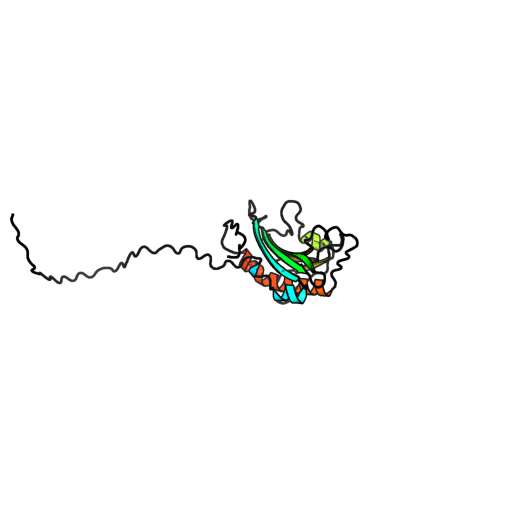6 -11.021 0.082 1.00 94.94 125 PHE A O 1
ATOM 943 N N . ASP A 1 126 ? 11.973 -12.424 1.730 1.00 92.88 126 ASP A N 1
ATOM 944 C CA . ASP A 1 126 ? 12.841 -13.526 1.288 1.00 92.88 126 ASP A CA 1
ATOM 945 C C . ASP A 1 126 ? 12.452 -14.094 -0.090 1.00 92.88 126 ASP A C 1
ATOM 947 O O . ASP A 1 126 ? 13.279 -14.678 -0.790 1.00 92.88 126 ASP A O 1
ATOM 951 N N . ASP A 1 127 ? 11.190 -13.934 -0.485 1.00 90.44 127 ASP A N 1
ATOM 952 C CA . ASP A 1 127 ? 10.578 -14.524 -1.678 1.00 90.44 127 ASP A CA 1
ATOM 953 C C . ASP A 1 127 ? 10.401 -13.541 -2.847 1.00 90.44 127 ASP A C 1
ATOM 955 O O . ASP A 1 127 ? 10.013 -13.955 -3.941 1.00 90.44 127 ASP A O 1
ATOM 959 N N . THR A 1 128 ? 10.712 -12.256 -2.658 1.00 89.88 128 THR A N 1
ATOM 960 C CA . THR A 1 128 ? 10.612 -11.243 -3.712 1.00 89.88 128 THR A CA 1
ATOM 961 C C . THR A 1 128 ? 11.812 -10.310 -3.728 1.00 89.88 128 THR A C 1
ATOM 963 O O . THR A 1 128 ? 12.294 -9.830 -2.705 1.00 89.88 128 THR A O 1
ATOM 966 N N . GLN A 1 129 ? 12.283 -10.002 -4.934 1.00 90.75 129 GLN A N 1
ATOM 967 C CA . GLN A 1 129 ? 13.329 -9.008 -5.129 1.00 90.75 129 GLN A CA 1
ATOM 968 C C . GLN A 1 129 ? 12.757 -7.589 -5.059 1.00 90.75 129 GLN A C 1
ATOM 970 O O . GLN A 1 129 ? 11.596 -7.342 -5.390 1.00 90.75 129 GLN A O 1
ATOM 975 N N . GLY A 1 130 ? 13.608 -6.644 -4.670 1.00 92.12 130 GLY A N 1
ATOM 976 C CA . GLY A 1 130 ? 13.235 -5.255 -4.440 1.00 92.12 130 GLY A CA 1
ATOM 977 C C . GLY A 1 130 ? 13.467 -4.868 -2.990 1.00 92.12 130 GLY A C 1
ATOM 978 O O . GLY A 1 130 ? 14.156 -5.566 -2.242 1.00 92.12 130 GLY A O 1
ATOM 979 N N . ARG A 1 131 ? 12.929 -3.716 -2.616 1.00 93.75 131 ARG A N 1
ATOM 980 C CA . ARG A 1 131 ? 13.048 -3.182 -1.261 1.00 93.75 131 ARG A CA 1
ATOM 981 C C . ARG A 1 131 ? 11.936 -2.196 -0.985 1.00 93.75 131 ARG A C 1
ATOM 983 O O . ARG A 1 131 ? 11.440 -1.538 -1.898 1.00 93.75 131 ARG A O 1
ATOM 990 N N . GLY A 1 132 ? 11.585 -2.065 0.278 1.00 94.19 132 GLY A N 1
ATOM 991 C CA . GLY A 1 132 ? 10.528 -1.178 0.715 1.00 94.19 132 GLY A CA 1
ATOM 992 C C . GLY A 1 132 ? 10.823 -0.506 2.037 1.00 94.19 132 GLY A C 1
ATOM 993 O O . GLY A 1 132 ? 11.876 -0.692 2.639 1.00 94.19 132 GLY A O 1
ATOM 994 N N . CYS A 1 133 ? 9.851 0.260 2.495 1.00 93.81 133 CYS A N 1
ATOM 995 C CA . CYS A 1 133 ? 9.807 0.808 3.840 1.00 93.81 133 CYS A CA 1
ATOM 996 C C . CYS A 1 133 ? 8.347 1.060 4.229 1.00 93.81 133 CYS A C 1
ATOM 998 O O . CYS A 1 133 ? 7.511 1.370 3.374 1.00 93.81 133 CYS A O 1
ATOM 1000 N N . ILE A 1 134 ? 8.047 0.917 5.520 1.00 92.94 134 ILE A N 1
ATOM 1001 C CA . ILE A 1 134 ? 6.785 1.341 6.132 1.00 92.94 134 ILE A CA 1
ATOM 1002 C C . ILE A 1 134 ? 7.121 2.427 7.153 1.00 92.94 134 ILE A C 1
ATOM 1004 O O . ILE A 1 134 ? 8.058 2.276 7.936 1.00 92.94 134 ILE A O 1
ATOM 1008 N N . TRP A 1 135 ? 6.359 3.516 7.159 1.00 89.94 135 TRP A N 1
ATOM 1009 C CA . TRP A 1 135 ? 6.491 4.573 8.155 1.00 89.94 135 TRP A CA 1
ATOM 1010 C C . TRP A 1 135 ? 5.151 5.264 8.406 1.00 89.94 135 TRP A C 1
ATOM 1012 O O . TRP A 1 135 ? 4.243 5.231 7.572 1.00 89.94 135 TRP A O 1
ATOM 1022 N N . SER A 1 136 ? 5.020 5.906 9.561 1.00 85.56 136 SER A N 1
ATOM 1023 C CA . SER A 1 136 ? 3.934 6.843 9.839 1.00 85.56 136 SER A CA 1
ATOM 1024 C C . SER A 1 136 ? 4.341 8.252 9.405 1.00 85.56 136 SER A C 1
ATOM 1026 O O . SER A 1 136 ? 5.501 8.635 9.516 1.00 85.56 136 SER A O 1
ATOM 1028 N N . ASP A 1 137 ? 3.405 9.036 8.869 1.00 76.19 137 ASP A N 1
ATOM 1029 C CA . ASP A 1 137 ? 3.690 10.433 8.519 1.00 76.19 137 ASP A CA 1
ATOM 1030 C C . ASP A 1 137 ? 3.851 11.285 9.789 1.00 76.19 137 ASP A C 1
ATOM 1032 O O . ASP A 1 137 ? 2.895 11.473 10.548 1.00 76.19 137 ASP A O 1
ATOM 1036 N N . ASP A 1 138 ? 5.050 11.834 9.992 1.00 61.19 138 ASP A N 1
ATOM 1037 C CA . ASP A 1 138 ? 5.420 12.668 11.141 1.00 61.19 138 ASP A CA 1
ATOM 1038 C C . ASP A 1 138 ? 4.537 13.923 11.271 1.00 61.19 138 ASP A C 1
ATOM 1040 O O . ASP A 1 138 ? 4.334 14.452 12.369 1.00 61.19 138 ASP A O 1
ATOM 1044 N N . ASN A 1 139 ? 3.938 14.393 10.167 1.00 54.78 139 ASN A N 1
ATOM 1045 C CA . ASN A 1 139 ? 2.986 15.500 10.189 1.00 54.78 139 ASN A CA 1
ATOM 1046 C C . ASN A 1 139 ? 1.597 15.032 10.656 1.00 54.78 139 ASN A C 1
ATOM 1048 O O . ASN A 1 139 ? 0.652 14.857 9.877 1.00 54.78 139 ASN A O 1
ATOM 1052 N N . ARG A 1 140 ? 1.465 14.948 11.986 1.00 56.41 140 ARG A N 1
ATOM 1053 C CA . ARG A 1 140 ? 0.255 14.608 12.762 1.00 56.41 140 ARG A CA 1
ATOM 1054 C C . ARG A 1 140 ? -0.090 13.113 12.828 1.00 56.41 140 ARG A C 1
ATOM 1056 O O . ARG A 1 140 ? -1.194 12.799 13.261 1.00 56.41 140 ARG A O 1
ATOM 1063 N N . GLY A 1 141 ? 0.788 12.201 12.399 1.00 58.84 141 GLY A N 1
ATOM 1064 C CA . GLY A 1 141 ? 0.574 10.751 12.540 1.00 58.84 141 GLY A CA 1
ATOM 1065 C C . GLY A 1 141 ? -0.665 10.234 11.808 1.00 58.84 141 GLY A C 1
ATOM 1066 O O . GLY A 1 141 ? -1.205 9.192 12.155 1.00 58.84 141 GLY A O 1
ATOM 1067 N N . ARG A 1 142 ? -1.179 10.984 10.825 1.00 72.25 142 ARG A N 1
ATOM 1068 C CA . ARG A 1 142 ? -2.520 10.728 10.276 1.00 72.25 142 ARG A CA 1
ATOM 1069 C C . ARG A 1 142 ? -2.552 9.538 9.336 1.00 72.25 142 ARG A C 1
ATOM 1071 O O . ARG A 1 142 ? -3.631 8.965 9.131 1.00 72.25 142 ARG A O 1
ATOM 1078 N N . TRP A 1 143 ? -1.410 9.191 8.746 1.00 83.56 143 TRP A N 1
ATOM 1079 C CA . TRP A 1 143 ? -1.291 8.167 7.716 1.00 83.56 143 TRP A CA 1
ATOM 1080 C C . TRP A 1 143 ? -0.193 7.167 8.079 1.00 83.56 143 TRP A C 1
ATOM 1082 O O . TRP A 1 143 ? 0.857 7.568 8.583 1.00 83.56 143 TRP A O 1
ATOM 1092 N N . ILE A 1 144 ? -0.410 5.899 7.735 1.00 89.56 144 ILE A N 1
ATOM 1093 C CA . ILE A 1 144 ? 0.677 4.931 7.558 1.00 89.56 144 ILE A CA 1
ATOM 1094 C C . ILE A 1 144 ? 0.918 4.782 6.070 1.00 89.56 144 ILE A C 1
ATOM 1096 O O . ILE A 1 144 ? -0.026 4.639 5.282 1.00 89.56 144 ILE A O 1
ATOM 1100 N N . ILE A 1 145 ? 2.183 4.827 5.687 1.00 91.00 145 ILE A N 1
ATOM 1101 C CA . ILE A 1 145 ? 2.617 4.769 4.306 1.00 91.00 145 ILE A CA 1
ATOM 1102 C C . ILE A 1 145 ? 3.545 3.577 4.162 1.00 91.00 145 ILE A C 1
ATOM 1104 O O . ILE A 1 145 ? 4.453 3.380 4.964 1.00 91.00 145 ILE A O 1
ATOM 1108 N N . GLY A 1 146 ? 3.301 2.793 3.123 1.00 93.50 146 GLY A N 1
ATOM 1109 C CA . GLY A 1 146 ? 4.219 1.780 2.653 1.00 93.50 146 GLY A CA 1
ATOM 1110 C C . GLY A 1 146 ? 4.648 2.063 1.233 1.00 93.50 146 GLY A C 1
ATOM 1111 O O . GLY A 1 146 ? 3.845 2.510 0.411 1.00 93.50 146 GLY A O 1
ATOM 1112 N N . ALA A 1 147 ? 5.911 1.799 0.949 1.00 94.25 147 ALA A N 1
ATOM 1113 C CA . ALA A 1 147 ? 6.461 1.910 -0.383 1.00 94.25 147 ALA A CA 1
ATOM 1114 C C . ALA A 1 147 ? 7.299 0.679 -0.710 1.00 94.25 147 ALA A C 1
ATOM 1116 O O . ALA A 1 147 ? 7.988 0.149 0.157 1.00 94.25 147 ALA A O 1
ATOM 1117 N N . TRP A 1 148 ? 7.265 0.258 -1.970 1.00 95.31 148 TRP A N 1
ATOM 1118 C CA . TRP A 1 148 ? 8.127 -0.778 -2.519 1.00 95.31 148 TRP A CA 1
ATOM 1119 C C . TRP A 1 148 ? 8.680 -0.347 -3.871 1.00 95.31 148 TRP A C 1
ATOM 1121 O O . TRP A 1 148 ? 7.935 0.158 -4.712 1.00 95.31 148 TRP A O 1
ATOM 1131 N N . LEU A 1 149 ? 9.973 -0.562 -4.073 1.00 93.06 149 LEU A N 1
ATOM 1132 C CA . LEU A 1 149 ? 10.691 -0.365 -5.322 1.00 93.06 149 LEU A CA 1
ATOM 1133 C C . LEU A 1 149 ? 10.997 -1.734 -5.933 1.00 93.06 149 LEU A C 1
ATOM 1135 O O . LEU A 1 149 ? 11.713 -2.543 -5.332 1.00 93.06 149 LEU A O 1
ATOM 1139 N N . TYR A 1 150 ? 10.471 -1.978 -7.131 1.00 90.62 150 TYR A N 1
ATOM 1140 C CA . TYR A 1 150 ? 10.772 -3.184 -7.896 1.00 90.62 150 TYR A CA 1
ATOM 1141 C C . TYR A 1 150 ? 12.159 -3.066 -8.554 1.00 90.62 150 TYR A C 1
ATOM 1143 O O . TYR A 1 150 ? 12.583 -1.966 -8.910 1.00 90.62 150 TYR A O 1
ATOM 1151 N N . PRO A 1 151 ? 12.893 -4.178 -8.729 1.00 85.62 151 PRO A N 1
ATOM 1152 C CA . PRO A 1 151 ? 14.256 -4.178 -9.273 1.00 85.62 151 PRO A CA 1
ATOM 1153 C C . PRO A 1 151 ? 14.304 -4.102 -10.813 1.00 85.62 151 PRO A C 1
ATOM 1155 O O . PRO A 1 151 ? 15.280 -4.536 -11.423 1.00 85.62 151 PRO A O 1
ATOM 1158 N N . ASP A 1 152 ? 13.236 -3.641 -11.462 1.00 77.31 152 ASP A N 1
ATOM 1159 C CA . ASP A 1 152 ? 13.063 -3.730 -12.910 1.00 77.31 152 ASP A CA 1
ATOM 1160 C C . ASP A 1 152 ? 13.594 -2.511 -13.682 1.00 77.31 152 ASP A C 1
ATOM 1162 O O . ASP A 1 152 ? 13.961 -1.476 -13.126 1.00 77.31 152 ASP A O 1
ATOM 1166 N N . VAL A 1 153 ? 13.680 -2.670 -15.007 1.00 65.31 153 VAL A N 1
ATOM 1167 C CA . VAL A 1 153 ? 14.308 -1.698 -15.922 1.00 65.31 153 VAL A CA 1
ATOM 1168 C C . VAL A 1 153 ? 13.532 -0.389 -16.055 1.00 65.31 153 VAL A C 1
ATOM 1170 O O . VAL A 1 153 ? 14.132 0.644 -16.343 1.00 65.31 153 VAL A O 1
ATOM 1173 N N . ASP A 1 154 ? 12.221 -0.432 -15.826 1.00 66.88 154 ASP A N 1
ATOM 1174 C CA . ASP A 1 154 ? 11.326 0.725 -15.908 1.00 66.88 154 ASP A CA 1
ATOM 1175 C C . ASP A 1 154 ? 11.124 1.405 -14.539 1.00 66.88 154 ASP A C 1
ATOM 1177 O O . ASP A 1 154 ? 10.402 2.402 -14.436 1.00 66.88 154 ASP A O 1
ATOM 1181 N N . ILE A 1 155 ? 11.804 0.895 -13.502 1.00 76.19 155 ILE A N 1
ATOM 1182 C CA . ILE A 1 155 ? 11.802 1.385 -12.124 1.00 76.19 155 ILE A CA 1
ATOM 1183 C C . ILE A 1 155 ? 10.363 1.532 -11.624 1.00 76.19 155 ILE A C 1
ATOM 1185 O O . ILE A 1 155 ? 9.851 2.634 -11.446 1.00 76.19 155 ILE A O 1
ATOM 1189 N N . HIS A 1 156 ? 9.659 0.431 -11.413 1.00 85.75 156 HIS A N 1
ATOM 1190 C CA . HIS A 1 156 ? 8.303 0.501 -10.879 1.00 85.75 156 HIS A CA 1
ATOM 1191 C C . HIS A 1 156 ? 8.289 0.715 -9.366 1.00 85.75 156 HIS A C 1
ATOM 1193 O O . HIS A 1 156 ? 9.147 0.213 -8.635 1.00 85.75 156 HIS A O 1
ATOM 1199 N N . THR A 1 157 ? 7.265 1.414 -8.871 1.00 89.88 157 THR A N 1
ATOM 1200 C CA . THR A 1 157 ? 7.000 1.501 -7.431 1.00 89.88 157 THR A CA 1
ATOM 1201 C C . THR A 1 157 ? 5.553 1.185 -7.090 1.00 89.88 157 THR A C 1
ATOM 1203 O O . THR A 1 157 ? 4.620 1.525 -7.819 1.00 89.88 157 THR A O 1
ATOM 1206 N N . LEU A 1 158 ? 5.370 0.542 -5.942 1.00 92.25 158 LEU A N 1
ATOM 1207 C CA . LEU A 1 158 ? 4.083 0.339 -5.294 1.00 92.25 158 LEU A CA 1
ATOM 1208 C C . LEU A 1 158 ? 4.026 1.227 -4.052 1.00 92.25 158 LEU A C 1
ATOM 1210 O O . LEU A 1 158 ? 4.920 1.187 -3.214 1.00 92.25 158 LEU A O 1
ATOM 1214 N N . GLY A 1 159 ? 2.963 2.012 -3.925 1.00 92.38 159 GLY A N 1
ATOM 1215 C CA . GLY A 1 159 ? 2.652 2.796 -2.740 1.00 92.38 159 GLY A CA 1
ATOM 1216 C C . GLY A 1 159 ? 1.341 2.341 -2.113 1.00 92.38 159 GLY A C 1
ATOM 1217 O O . GLY A 1 159 ? 0.335 2.212 -2.807 1.00 92.38 159 GLY A O 1
ATOM 1218 N N . ILE A 1 160 ? 1.331 2.164 -0.796 1.00 93.75 160 ILE A N 1
ATOM 1219 C CA . ILE A 1 160 ? 0.123 1.958 0.003 1.00 93.75 160 ILE A CA 1
ATOM 1220 C C . ILE A 1 160 ? -0.008 3.082 1.026 1.00 93.75 160 ILE A C 1
ATOM 1222 O O . ILE A 1 160 ? 0.972 3.494 1.642 1.00 93.75 160 ILE A O 1
ATOM 1226 N N . ARG A 1 161 ? -1.212 3.626 1.192 1.00 92.00 161 ARG A N 1
ATOM 1227 C CA . ARG A 1 161 ? -1.496 4.679 2.175 1.00 92.00 161 ARG A CA 1
ATOM 1228 C C . ARG A 1 161 ? -2.776 4.355 2.902 1.00 92.00 161 ARG A C 1
ATOM 1230 O O . ARG A 1 161 ? -3.837 4.329 2.279 1.00 92.00 161 ARG A O 1
ATOM 1237 N N . PHE A 1 162 ? -2.685 4.170 4.206 1.00 91.56 162 PHE A N 1
ATOM 1238 C CA . PHE A 1 162 ? -3.844 3.995 5.062 1.00 91.56 162 PHE A CA 1
ATOM 1239 C C . PHE A 1 162 ? -4.077 5.261 5.882 1.00 91.56 162 PHE A C 1
ATOM 1241 O O . PHE A 1 162 ? -3.156 5.762 6.526 1.00 91.56 162 PHE A O 1
ATOM 1248 N N . TYR A 1 163 ? -5.282 5.826 5.792 1.00 86.44 163 TYR A N 1
ATOM 1249 C CA . TYR A 1 163 ? -5.591 7.117 6.400 1.00 86.44 163 TYR A CA 1
ATOM 1250 C C . TYR A 1 163 ? -7.080 7.315 6.669 1.00 86.44 163 TYR A C 1
ATOM 1252 O O . TYR A 1 163 ? -7.956 6.753 6.013 1.00 86.44 163 TYR A O 1
ATOM 1260 N N . LEU A 1 164 ? -7.373 8.208 7.605 1.00 81.62 164 LEU A N 1
ATOM 1261 C CA . LEU A 1 164 ? -8.731 8.645 7.908 1.00 81.62 164 LEU A CA 1
ATOM 1262 C C . LEU A 1 164 ? -9.279 9.522 6.788 1.00 81.62 164 LEU A C 1
ATOM 1264 O O . LEU A 1 164 ? -8.611 10.436 6.310 1.00 81.62 164 LEU A O 1
ATOM 1268 N N . SER A 1 165 ? -10.511 9.256 6.377 1.00 73.31 165 SER A N 1
ATOM 1269 C CA . SER A 1 165 ? -11.173 9.953 5.273 1.00 73.31 165 SER A CA 1
ATOM 1270 C C . SER A 1 165 ? -12.281 10.904 5.701 1.00 73.31 165 SER A C 1
ATOM 1272 O O . SER A 1 165 ? -12.704 11.700 4.866 1.00 73.31 165 SER A O 1
ATOM 1274 N N . ASP A 1 166 ? -12.740 10.852 6.957 1.00 69.44 166 ASP A N 1
ATOM 1275 C CA . ASP A 1 166 ? -13.733 11.803 7.465 1.00 69.44 166 ASP A CA 1
ATOM 1276 C C . ASP A 1 166 ? -13.087 13.194 7.649 1.00 69.44 166 ASP A C 1
ATOM 1278 O O . ASP A 1 166 ? -12.186 13.349 8.479 1.00 69.44 166 ASP A O 1
ATOM 1282 N N . PRO A 1 167 ? -13.531 14.233 6.913 1.00 59.00 167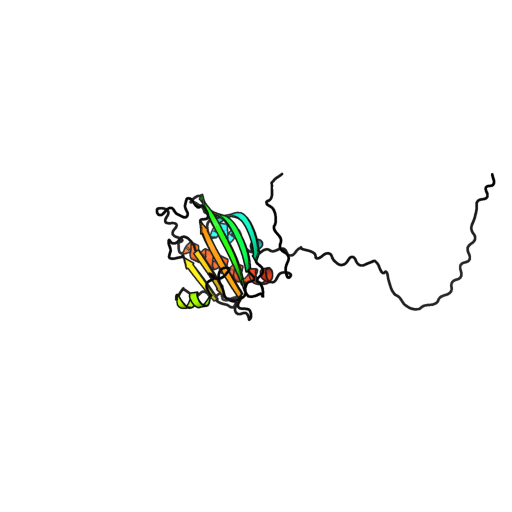 PRO A N 1
ATOM 1283 C CA . PRO A 1 167 ? -12.997 15.584 7.050 1.00 59.00 167 PRO A CA 1
ATOM 1284 C C . PRO A 1 167 ? -13.194 16.171 8.450 1.00 59.00 167 PRO A C 1
ATOM 1286 O O . PRO A 1 167 ? -12.405 17.012 8.864 1.00 59.00 167 PRO A O 1
ATOM 1289 N N . LYS A 1 168 ? -14.229 15.760 9.193 1.00 61.47 168 LYS A N 1
ATOM 1290 C CA . LYS A 1 168 ? -14.506 16.281 10.540 1.00 61.47 168 LYS A CA 1
ATOM 1291 C C . LYS A 1 168 ? -13.482 15.795 11.557 1.00 61.47 168 LYS A C 1
ATOM 1293 O O . LYS A 1 168 ? -13.147 16.541 12.467 1.00 61.47 168 LYS A O 1
ATOM 1298 N N . THR A 1 169 ? -12.968 14.580 11.383 1.00 63.41 169 THR A N 1
ATOM 1299 C CA . THR A 1 169 ? -11.960 13.995 12.275 1.00 63.41 169 THR A CA 1
ATOM 1300 C C . THR A 1 169 ? -10.541 14.163 11.740 1.00 63.41 169 THR A C 1
ATOM 1302 O O . THR A 1 169 ? -9.600 14.193 12.521 1.00 63.41 169 THR A O 1
ATOM 1305 N N . ALA A 1 170 ? -10.353 14.340 10.426 1.00 58.94 170 ALA A N 1
ATOM 1306 C CA . ALA A 1 170 ? -9.036 14.554 9.815 1.00 58.94 170 ALA A CA 1
ATOM 1307 C C . ALA A 1 170 ? -8.337 15.850 10.278 1.00 58.94 170 ALA A C 1
ATOM 1309 O O . ALA A 1 170 ? -7.116 15.973 10.119 1.00 58.94 170 ALA A O 1
ATOM 1310 N N . TYR A 1 171 ? -9.088 16.804 10.840 1.00 59.06 171 TYR A N 1
ATOM 1311 C CA . TYR A 1 171 ? -8.582 18.070 11.388 1.00 59.06 171 TYR A CA 1
ATOM 1312 C C . TYR A 1 171 ? -8.809 18.231 12.896 1.00 59.06 171 TYR A C 1
ATOM 1314 O O . TYR A 1 171 ? -8.499 19.293 13.431 1.00 59.06 171 TYR A O 1
ATOM 1322 N N . ASP A 1 172 ? -9.334 17.215 13.582 1.00 62.41 172 ASP A N 1
ATOM 1323 C CA . ASP A 1 172 ? -9.508 17.277 15.032 1.00 62.41 172 ASP A CA 1
ATOM 1324 C C . ASP A 1 172 ? -8.173 16.978 15.724 1.00 62.41 172 ASP A C 1
ATOM 1326 O O . ASP A 1 172 ? -7.685 15.850 15.721 1.00 62.41 172 ASP A O 1
ATOM 1330 N N . GLU A 1 173 ? -7.565 18.011 16.303 1.00 59.97 173 GLU A N 1
ATOM 1331 C CA . GLU A 1 173 ? -6.265 17.928 16.979 1.00 59.97 173 GLU A CA 1
ATOM 1332 C C . GLU A 1 173 ? -6.326 17.152 18.303 1.00 59.97 173 GLU A C 1
ATOM 1334 O O . GLU A 1 173 ? -5.285 16.774 18.835 1.00 59.97 173 GLU A O 1
ATOM 1339 N N . ASN A 1 174 ? -7.529 16.869 18.814 1.00 57.91 174 ASN A N 1
ATOM 1340 C CA . ASN A 1 174 ? -7.723 16.047 20.009 1.00 57.91 174 ASN A CA 1
ATOM 1341 C C . ASN A 1 174 ? -7.834 14.550 19.680 1.00 57.91 174 ASN A C 1
ATOM 1343 O O . ASN A 1 174 ? -7.752 13.714 20.581 1.00 57.91 174 ASN A O 1
ATOM 1347 N N . LEU A 1 175 ? -8.009 14.194 18.403 1.00 60.75 175 LEU A N 1
ATOM 1348 C CA . LEU A 1 175 ? -8.007 12.812 17.936 1.00 60.75 175 LEU A CA 1
ATOM 1349 C C . LEU A 1 175 ? -6.572 12.388 17.596 1.00 60.75 175 LEU A C 1
ATOM 1351 O O . LEU A 1 175 ? -6.149 12.394 16.441 1.00 60.75 175 LEU A O 1
ATOM 1355 N N . SER A 1 176 ? -5.820 11.982 18.623 1.00 55.47 176 SER A N 1
ATOM 1356 C CA . SER A 1 176 ? -4.540 11.287 18.441 1.00 55.47 176 SER A CA 1
ATOM 1357 C C . SER A 1 176 ? -4.821 9.850 18.010 1.00 55.47 176 SER A C 1
ATOM 1359 O O . SER A 1 176 ? -4.933 8.941 18.832 1.00 55.47 176 SER A O 1
ATOM 1361 N N . LEU A 1 177 ? -4.988 9.642 16.708 1.00 64.19 177 LEU A N 1
ATOM 1362 C CA . LEU A 1 177 ? -5.072 8.305 16.130 1.00 64.19 177 LEU A CA 1
ATOM 1363 C C . LEU A 1 177 ? -3.651 7.820 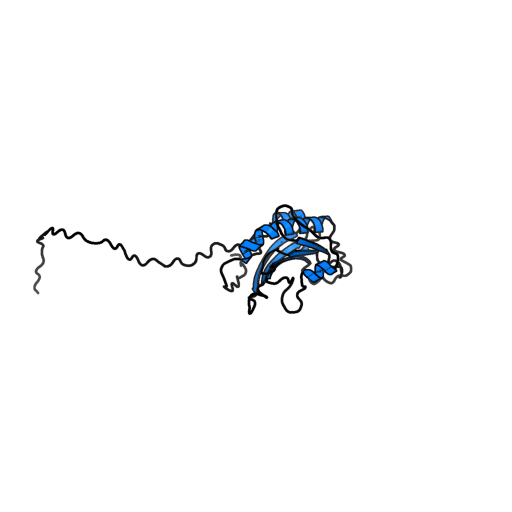15.903 1.00 64.19 177 LEU A C 1
ATOM 1365 O O . LEU A 1 177 ? -3.120 7.871 14.801 1.00 64.19 177 LEU A O 1
ATOM 1369 N N . ASN A 1 178 ? -3.019 7.434 17.008 1.00 67.31 178 ASN A N 1
ATOM 1370 C CA . ASN A 1 178 ? -1.691 6.856 16.970 1.00 67.31 178 ASN A CA 1
ATOM 1371 C C . ASN A 1 178 ? -1.829 5.465 16.373 1.00 67.31 178 ASN A C 1
ATOM 1373 O O . ASN A 1 178 ? -2.374 4.571 17.017 1.00 67.31 178 ASN A O 1
ATOM 1377 N N . TYR A 1 179 ? -1.358 5.312 15.142 1.00 81.44 179 TYR A N 1
ATOM 1378 C CA . TYR A 1 179 ? -1.035 3.992 14.639 1.00 81.44 179 TYR A CA 1
ATOM 1379 C C . TYR A 1 179 ? 0.106 3.430 15.470 1.00 81.44 179 TYR A C 1
ATOM 1381 O O . TYR A 1 179 ? 1.090 4.128 15.739 1.00 81.44 179 TYR A O 1
ATOM 1389 N N . ASP A 1 180 ? -0.058 2.198 15.912 1.00 85.19 180 ASP A N 1
ATOM 1390 C CA . ASP A 1 180 ? 0.925 1.517 16.734 1.00 85.19 180 ASP A CA 1
ATOM 1391 C C . ASP A 1 180 ? 1.783 0.563 15.892 1.00 85.19 180 ASP A C 1
ATOM 1393 O O . ASP A 1 180 ? 1.760 0.561 14.658 1.00 85.19 180 ASP A O 1
ATOM 1397 N N . GLN A 1 181 ? 2.610 -0.225 16.575 1.00 89.88 181 GLN A N 1
ATOM 1398 C CA . GLN A 1 181 ? 3.469 -1.191 15.908 1.00 89.88 181 GLN A CA 1
ATOM 1399 C C . GLN A 1 181 ? 2.669 -2.321 15.247 1.00 89.88 181 GLN A C 1
ATOM 1401 O O . GLN A 1 181 ? 3.118 -2.845 14.229 1.00 89.88 181 GLN A O 1
ATOM 1406 N N . ASP A 1 182 ? 1.499 -2.678 15.779 1.00 91.31 182 ASP A N 1
ATOM 1407 C CA . ASP A 1 182 ? 0.658 -3.721 15.192 1.00 91.31 182 ASP A CA 1
ATOM 1408 C C . ASP A 1 182 ? 0.092 -3.242 13.853 1.00 91.31 182 ASP A C 1
ATOM 1410 O O . ASP A 1 182 ? 0.109 -3.988 12.874 1.00 91.31 182 ASP A O 1
ATOM 1414 N N . ASP A 1 183 ? -0.281 -1.964 13.754 1.00 90.94 183 ASP A N 1
ATOM 1415 C CA . ASP A 1 183 ? -0.667 -1.364 12.479 1.00 90.94 183 ASP A CA 1
ATOM 1416 C C . ASP A 1 183 ? 0.481 -1.329 11.453 1.00 90.94 183 ASP A C 1
ATOM 1418 O O . ASP A 1 183 ? 0.265 -1.586 10.265 1.00 90.94 183 ASP A O 1
ATOM 1422 N N . LEU A 1 184 ? 1.710 -1.019 11.887 1.00 92.25 184 LEU A N 1
ATOM 1423 C CA . LEU A 1 184 ? 2.892 -1.051 11.013 1.00 92.25 184 LEU A CA 1
ATOM 1424 C C . LEU A 1 184 ? 3.189 -2.478 10.524 1.00 92.25 184 LEU A C 1
ATOM 1426 O O . LEU A 1 184 ? 3.524 -2.672 9.352 1.00 92.25 184 LEU A O 1
ATOM 1430 N N . ASN A 1 185 ? 3.027 -3.478 11.394 1.00 95.12 185 ASN A N 1
ATOM 1431 C CA . ASN A 1 185 ? 3.191 -4.889 11.048 1.00 95.12 185 ASN A CA 1
ATOM 1432 C C . ASN A 1 185 ? 2.110 -5.333 10.050 1.00 95.12 185 ASN A C 1
ATOM 1434 O O . ASN A 1 185 ? 2.434 -5.889 9.005 1.00 95.12 185 ASN A O 1
ATOM 1438 N N . ALA A 1 186 ? 0.844 -4.984 10.292 1.00 95.25 186 ALA A N 1
ATOM 1439 C CA . ALA A 1 186 ? -0.254 -5.281 9.374 1.00 95.25 186 ALA A CA 1
ATOM 1440 C C . ALA A 1 186 ? -0.072 -4.611 8.001 1.00 95.25 186 ALA A C 1
ATOM 1442 O O . ALA A 1 186 ? -0.354 -5.214 6.964 1.00 95.25 186 ALA A O 1
ATOM 1443 N N . MET A 1 187 ? 0.439 -3.375 7.966 1.00 95.69 187 MET A N 1
ATOM 1444 C CA . MET A 1 187 ? 0.814 -2.705 6.716 1.00 95.69 187 MET A CA 1
ATOM 1445 C C . MET A 1 187 ? 1.990 -3.390 6.014 1.00 95.69 187 MET A C 1
ATOM 1447 O O . MET A 1 187 ? 2.021 -3.411 4.785 1.00 95.69 187 MET A O 1
ATOM 1451 N N . THR A 1 188 ? 2.931 -3.967 6.764 1.00 96.62 188 THR A N 1
ATOM 1452 C CA . THR A 1 188 ? 4.048 -4.747 6.210 1.00 96.62 188 THR A CA 1
ATOM 1453 C C . THR A 1 188 ? 3.548 -6.038 5.562 1.00 96.62 188 THR A C 1
ATOM 1455 O O . THR A 1 188 ? 3.894 -6.305 4.412 1.00 96.62 188 THR A O 1
ATOM 1458 N N . ASP A 1 189 ? 2.666 -6.783 6.233 1.00 96.50 189 ASP A N 1
ATOM 1459 C CA . ASP A 1 189 ? 2.053 -8.009 5.695 1.00 96.50 189 ASP A CA 1
ATOM 1460 C C . ASP A 1 189 ? 1.214 -7.720 4.441 1.00 96.50 189 ASP A C 1
ATOM 1462 O O . ASP A 1 189 ? 1.246 -8.451 3.441 1.00 96.50 189 ASP A O 1
ATOM 1466 N N . LEU A 1 190 ? 0.472 -6.609 4.470 1.00 96.44 190 LEU A N 1
ATOM 1467 C CA . LEU A 1 190 ? -0.287 -6.135 3.321 1.00 96.44 190 LEU A CA 1
ATOM 1468 C C . LEU A 1 190 ? 0.639 -5.758 2.159 1.00 96.44 190 LEU A C 1
ATOM 1470 O O . LEU A 1 190 ? 0.362 -6.138 1.020 1.00 96.44 190 LEU A O 1
ATOM 1474 N N . LEU A 1 191 ? 1.733 -5.037 2.429 1.00 96.62 191 LEU A N 1
ATOM 1475 C CA . LEU A 1 191 ? 2.727 -4.691 1.416 1.00 96.62 191 LEU A CA 1
ATOM 1476 C C . LEU A 1 191 ? 3.309 -5.956 0.785 1.00 96.62 191 LEU A C 1
ATOM 1478 O O . LEU A 1 191 ? 3.313 -6.054 -0.438 1.00 96.62 191 LEU A O 1
ATOM 1482 N N . HIS A 1 192 ? 3.734 -6.932 1.592 1.00 96.25 192 HIS A N 1
ATOM 1483 C CA . HIS A 1 192 ? 4.293 -8.198 1.109 1.00 96.25 192 HIS A CA 1
ATOM 1484 C C . HIS A 1 192 ? 3.340 -8.912 0.150 1.00 96.25 192 HIS A C 1
ATOM 1486 O O . HIS A 1 192 ? 3.720 -9.263 -0.967 1.00 96.25 192 HIS A O 1
ATOM 1492 N N . THR A 1 193 ? 2.069 -9.026 0.542 1.00 94.38 193 THR A N 1
ATOM 1493 C CA . THR A 1 193 ? 1.039 -9.654 -0.294 1.00 94.38 193 THR A CA 1
ATOM 1494 C C . THR A 1 193 ? 0.853 -8.914 -1.623 1.00 94.38 193 THR A C 1
ATOM 1496 O O . THR A 1 193 ? 0.754 -9.532 -2.685 1.00 94.38 193 THR A O 1
ATOM 1499 N N . LEU A 1 194 ? 0.817 -7.580 -1.587 1.00 93.94 194 LEU A N 1
ATOM 1500 C CA . LEU A 1 194 ? 0.592 -6.762 -2.777 1.00 93.94 194 LEU A CA 1
ATOM 1501 C C . LEU A 1 194 ? 1.803 -6.722 -3.713 1.00 93.94 194 LEU A C 1
ATOM 1503 O O . LEU A 1 194 ? 1.613 -6.679 -4.925 1.00 93.94 194 LEU A O 1
ATOM 1507 N N . VAL A 1 195 ? 3.029 -6.784 -3.193 1.00 93.00 195 VAL A N 1
ATOM 1508 C CA . VAL A 1 195 ? 4.248 -6.811 -4.020 1.00 93.00 195 VAL A CA 1
ATOM 1509 C C . VAL A 1 195 ? 4.231 -7.978 -5.009 1.00 93.00 195 VAL A C 1
ATOM 1511 O O . VAL A 1 195 ? 4.649 -7.828 -6.154 1.00 93.00 195 VAL A O 1
ATOM 1514 N N . LEU A 1 196 ? 3.683 -9.123 -4.606 1.00 90.12 196 LEU A N 1
ATOM 1515 C CA . LEU A 1 196 ? 3.568 -10.297 -5.471 1.00 90.12 196 LEU A CA 1
ATOM 1516 C C . LEU A 1 196 ? 2.387 -10.198 -6.451 1.00 90.12 196 LEU A C 1
ATOM 1518 O O . LEU A 1 196 ? 2.485 -10.643 -7.595 1.00 90.12 196 LEU A O 1
ATOM 1522 N N . ALA A 1 197 ? 1.263 -9.624 -6.016 1.00 89.38 197 ALA A N 1
ATOM 1523 C CA . ALA A 1 197 ? 0.010 -9.648 -6.773 1.00 89.38 197 ALA A CA 1
ATOM 1524 C C . ALA A 1 197 ? -0.168 -8.473 -7.752 1.00 89.38 197 ALA A C 1
ATOM 1526 O O . ALA A 1 197 ? -0.879 -8.603 -8.748 1.00 89.38 197 ALA A O 1
ATOM 1527 N N . VAL A 1 198 ? 0.450 -7.319 -7.486 1.00 88.50 198 VAL A N 1
ATOM 1528 C CA . VAL A 1 198 ? 0.224 -6.084 -8.254 1.00 88.50 198 VAL A CA 1
ATOM 1529 C C . VAL A 1 198 ? 0.887 -6.072 -9.637 1.00 88.50 198 VAL A C 1
ATOM 1531 O O . VAL A 1 198 ? 0.196 -5.693 -10.584 1.00 88.50 198 VAL A O 1
ATOM 1534 N N . PRO A 1 199 ? 2.163 -6.472 -9.821 1.00 83.31 199 PRO A N 1
ATOM 1535 C CA . PRO A 1 199 ? 2.812 -6.424 -11.134 1.00 83.31 199 PRO A CA 1
ATOM 1536 C C . PRO A 1 199 ? 2.034 -7.109 -12.274 1.00 83.31 199 PRO A C 1
ATOM 1538 O O . PRO A 1 199 ? 1.847 -6.468 -13.310 1.00 83.31 199 PRO A O 1
ATOM 1541 N N . PRO A 1 200 ? 1.513 -8.350 -12.130 1.00 76.56 200 PRO A N 1
ATOM 1542 C CA . PRO A 1 200 ? 0.761 -8.989 -13.214 1.00 76.56 200 PRO A CA 1
ATOM 1543 C C . PRO A 1 200 ? -0.558 -8.270 -13.534 1.00 76.56 200 PRO A C 1
ATOM 1545 O O . PRO A 1 200 ? -0.984 -8.266 -14.686 1.00 76.56 200 PRO A O 1
ATOM 1548 N N . VAL A 1 201 ? -1.182 -7.628 -12.542 1.00 76.81 201 VAL A N 1
ATOM 1549 C CA . VAL A 1 201 ? -2.405 -6.830 -12.715 1.00 76.81 201 VAL A CA 1
ATOM 1550 C C . VAL A 1 201 ? -2.119 -5.500 -13.412 1.00 76.81 201 VAL A C 1
ATOM 1552 O O . VAL A 1 201 ? -2.839 -5.104 -14.328 1.00 76.81 201 VAL A O 1
ATOM 1555 N N . ALA A 1 202 ? -1.051 -4.812 -13.009 1.00 73.38 202 ALA A N 1
ATOM 1556 C CA . ALA A 1 202 ? -0.645 -3.543 -13.605 1.00 73.38 202 ALA A CA 1
ATOM 1557 C C . ALA A 1 202 ? -0.135 -3.706 -15.049 1.00 73.38 202 ALA A C 1
ATOM 1559 O O . ALA A 1 202 ? -0.264 -2.787 -15.853 1.00 73.38 202 ALA A O 1
ATOM 1560 N N . ALA A 1 203 ? 0.377 -4.889 -15.402 1.00 63.81 203 ALA A N 1
ATOM 1561 C CA . ALA A 1 203 ? 0.784 -5.252 -16.759 1.00 63.81 203 ALA A CA 1
ATOM 1562 C C . ALA A 1 203 ? -0.388 -5.605 -17.711 1.00 63.81 203 ALA A C 1
ATOM 1564 O O . ALA A 1 203 ? -0.140 -6.080 -18.821 1.00 63.81 203 ALA A O 1
ATOM 1565 N N . GLY A 1 204 ? -1.651 -5.406 -17.295 1.00 52.41 204 GLY A N 1
ATOM 1566 C CA . GLY A 1 204 ? -2.864 -5.708 -18.072 1.00 52.41 204 GLY A CA 1
ATOM 1567 C C . GLY A 1 204 ? -2.934 -5.055 -19.472 1.00 52.41 204 GLY A C 1
ATOM 1568 O O . GLY A 1 204 ? -2.088 -4.237 -19.837 1.00 52.41 204 GLY A O 1
ATOM 1569 N N . PRO A 1 205 ? -3.933 -5.408 -20.312 1.00 42.53 205 PRO A N 1
ATOM 1570 C CA . PRO A 1 205 ? -3.936 -5.038 -21.726 1.00 42.53 205 PRO A CA 1
ATOM 1571 C C . PRO A 1 205 ? -3.913 -3.519 -21.915 1.00 42.53 205 PRO A C 1
ATOM 1573 O O . PRO A 1 205 ? -4.679 -2.782 -21.292 1.00 42.53 205 PRO A O 1
ATOM 1576 N N . ALA A 1 206 ? -3.034 -3.060 -22.809 1.00 39.56 206 ALA A N 1
ATOM 1577 C CA . ALA A 1 206 ? -2.795 -1.650 -23.071 1.00 39.56 206 ALA A CA 1
ATOM 1578 C C . ALA A 1 206 ? -4.106 -0.876 -23.324 1.00 39.56 206 ALA A C 1
ATOM 1580 O O . ALA A 1 206 ? -4.731 -1.001 -24.373 1.00 39.56 206 ALA A O 1
ATOM 1581 N N . SER A 1 207 ? -4.454 -0.001 -22.377 1.00 37.16 207 SER A N 1
ATOM 1582 C CA . SER A 1 207 ? -5.358 1.146 -22.533 1.00 37.16 207 SER A CA 1
ATOM 1583 C C . SER A 1 207 ? -6.822 0.863 -22.919 1.00 37.16 207 SER A C 1
ATOM 1585 O O . SER A 1 207 ? -7.190 0.842 -24.095 1.00 37.16 207 SER A O 1
ATOM 1587 N N . LYS A 1 208 ? -7.728 0.907 -21.932 1.00 37.16 208 LYS A N 1
ATOM 1588 C CA . LYS A 1 208 ? -9.046 1.533 -22.142 1.00 37.16 208 LYS A CA 1
ATOM 1589 C C . LYS A 1 208 ? -9.585 2.146 -20.849 1.00 37.16 208 LYS A C 1
ATOM 1591 O O . LYS A 1 208 ? -9.709 1.485 -19.828 1.00 37.16 208 LYS A O 1
ATOM 1596 N N . ARG A 1 209 ? -9.912 3.440 -20.908 1.00 36.19 209 ARG A N 1
ATOM 1597 C CA . ARG A 1 209 ? -10.515 4.222 -19.821 1.00 36.19 209 ARG A CA 1
ATOM 1598 C C . ARG A 1 209 ? -11.899 3.649 -19.495 1.00 36.19 209 ARG A C 1
ATOM 1600 O O . ARG A 1 209 ? -12.836 3.875 -20.257 1.00 36.19 209 ARG A O 1
ATOM 1607 N N . ILE A 1 210 ? -12.029 2.927 -18.384 1.00 41.88 210 ILE A N 1
ATOM 1608 C CA . ILE A 1 210 ? -13.323 2.492 -17.846 1.00 41.88 210 ILE A CA 1
ATOM 1609 C C . ILE A 1 210 ? -13.645 3.378 -16.644 1.00 41.88 210 ILE A C 1
ATOM 1611 O O . ILE A 1 210 ? -12.918 3.408 -15.658 1.00 41.88 210 ILE A O 1
ATOM 1615 N N . THR A 1 211 ? -14.732 4.137 -16.737 1.00 39.38 211 THR A N 1
ATOM 1616 C CA . THR A 1 211 ? -15.386 4.747 -15.576 1.00 39.38 211 THR A CA 1
ATOM 1617 C C . THR A 1 211 ? -16.552 3.827 -15.245 1.00 39.38 211 THR A C 1
ATOM 1619 O O . THR A 1 211 ? -17.525 3.813 -15.993 1.00 39.38 211 THR A O 1
ATOM 1622 N N . SER A 1 212 ? -16.433 2.995 -14.207 1.00 41.66 212 SER A N 1
ATOM 1623 C CA . SER A 1 212 ? -17.547 2.137 -13.790 1.00 41.66 212 SER A CA 1
ATOM 1624 C C . SER A 1 212 ? -18.410 2.829 -12.741 1.00 41.66 212 SER A C 1
ATOM 1626 O O . SER A 1 212 ? -17.917 3.422 -11.782 1.00 41.66 212 SER A O 1
ATOM 1628 N N . THR A 1 213 ? -19.711 2.734 -12.983 1.00 41.38 213 THR A N 1
ATOM 1629 C CA . THR A 1 213 ? -20.849 3.274 -12.243 1.00 41.38 213 THR A CA 1
ATOM 1630 C C . THR A 1 213 ? -21.053 2.562 -10.902 1.00 41.38 213 THR A C 1
ATOM 1632 O O . THR A 1 213 ? -20.802 1.367 -10.769 1.00 41.38 213 THR A O 1
ATOM 1635 N N . SER A 1 214 ? -21.556 3.303 -9.913 1.00 37.94 214 SER A N 1
ATOM 1636 C CA . SER A 1 214 ? -22.070 2.799 -8.636 1.00 37.94 214 SER A CA 1
ATOM 1637 C C . SER A 1 214 ? -23.156 1.732 -8.825 1.00 37.94 214 SER A C 1
ATOM 1639 O O . SER A 1 214 ? -24.086 1.946 -9.605 1.00 37.94 214 SER A O 1
ATOM 1641 N N . TYR A 1 215 ? -23.112 0.648 -8.048 1.00 34.91 215 TYR A N 1
ATOM 1642 C CA . TYR A 1 215 ? -24.255 -0.256 -7.900 1.00 34.91 215 TYR A CA 1
ATOM 1643 C C . TYR A 1 215 ? -25.387 0.461 -7.151 1.00 34.91 215 TYR A C 1
ATOM 1645 O O . TYR A 1 215 ? -25.287 0.693 -5.947 1.00 34.91 215 TYR A O 1
ATOM 1653 N N . SER A 1 216 ? -26.479 0.796 -7.842 1.00 35.72 216 SER A N 1
ATOM 1654 C CA . SER A 1 216 ? -27.774 0.948 -7.177 1.00 35.72 216 SER A CA 1
ATOM 1655 C C . SER A 1 216 ? -28.344 -0.448 -6.956 1.00 35.72 216 SER A C 1
ATOM 1657 O O . SER A 1 216 ? -28.575 -1.169 -7.928 1.00 35.72 216 SER A O 1
ATOM 1659 N N . GLN A 1 217 ? -28.556 -0.834 -5.699 1.00 38.78 217 GLN A N 1
ATOM 1660 C CA . GLN A 1 217 ? -29.347 -2.023 -5.396 1.00 38.78 217 GLN A CA 1
ATOM 1661 C C . GLN A 1 217 ? -30.774 -1.809 -5.918 1.00 38.78 217 GLN A C 1
ATOM 1663 O O . GLN A 1 217 ? -31.387 -0.779 -5.627 1.00 38.78 217 GLN A O 1
ATOM 1668 N N . GLY A 1 218 ? -31.243 -2.751 -6.734 1.00 36.47 218 GLY A N 1
ATOM 1669 C CA . GLY A 1 218 ? -32.659 -2.955 -7.032 1.00 36.47 218 GLY A CA 1
ATOM 1670 C C . GLY A 1 218 ? -33.222 -4.038 -6.129 1.00 36.47 218 GLY A C 1
ATOM 1671 O O . GLY A 1 218 ? -32.424 -4.911 -5.716 1.00 36.47 218 GLY A O 1
#

Radius of gyration: 28.46 Å; chains: 1; bounding box: 74×58×87 Å

pLDDT: mean 71.98, std 21.26, range [33.44, 96.62]